Protein AF-A0A4Y2C6Y4-F1 (afdb_monomer_lite)

Sequence (197 aa):
MQFTNPGSIDRFFRQHNRLSDTYRVLREVDSRVIAESNEAGEDVPVVNMVFRRDRHSYQRRYNAPTANEIAMVFVNSDEEPPFERDIRGYPLNPENPQQPFINTNILSPNSDPMAYAILFPYGETGWQPNWRCESYQGAQGNQSGVNVTMLHYKSALTAVRDDFNTIISAGKLTQQWIVDSYLQVEANNLNFIRTHQ

pLDDT: mean 82.32, std 12.19, range [40.69, 95.94]

Structure (mmCIF, N/CA/C/O backbone):
data_AF-A0A4Y2C6Y4-F1
#
_entry.id   AF-A0A4Y2C6Y4-F1
#
loop_
_atom_site.group_PDB
_atom_site.id
_atom_site.type_symbol
_atom_site.label_atom_id
_atom_site.label_alt_id
_atom_site.label_comp_id
_atom_site.label_asym_id
_atom_site.label_entity_id
_atom_site.label_seq_id
_atom_site.pdbx_PDB_ins_code
_atom_site.Cartn_x
_atom_site.Cartn_y
_atom_site.Cartn_z
_atom_site.occupancy
_atom_site.B_iso_or_equiv
_atom_site.auth_seq_id
_atom_site.auth_comp_id
_atom_site.auth_asym_id
_atom_site.auth_atom_id
_atom_site.pdbx_PDB_model_num
ATOM 1 N N . MET A 1 1 ? 1.290 -15.245 12.375 1.00 46.50 1 MET A N 1
ATOM 2 C CA . MET A 1 1 ? 0.574 -14.455 13.405 1.00 46.50 1 MET A CA 1
ATOM 3 C C . MET A 1 1 ? -0.878 -14.913 13.440 1.00 46.50 1 MET A C 1
ATOM 5 O O . MET A 1 1 ? -1.540 -14.799 12.419 1.00 46.50 1 MET A O 1
ATOM 9 N N . GLN A 1 2 ? -1.363 -15.489 14.544 1.00 40.69 2 GLN A N 1
ATOM 10 C CA . GLN A 1 2 ? -2.791 -15.793 14.711 1.00 40.69 2 GLN A CA 1
ATOM 11 C C . GLN A 1 2 ? -3.386 -14.789 15.700 1.00 40.69 2 GLN A C 1
ATOM 13 O O . GLN A 1 2 ? -3.053 -14.812 16.881 1.00 40.69 2 GLN A O 1
ATOM 18 N N . PHE A 1 3 ? -4.240 -13.892 15.209 1.00 49.16 3 PHE A N 1
ATOM 19 C CA . PHE A 1 3 ? -4.986 -12.951 16.041 1.00 49.16 3 PHE A CA 1
ATOM 20 C C . PHE A 1 3 ? -6.402 -13.495 16.241 1.00 49.16 3 PHE A C 1
ATOM 22 O O . PHE A 1 3 ? -7.204 -13.514 15.314 1.00 49.16 3 PHE A O 1
ATOM 29 N N . THR A 1 4 ? -6.709 -13.958 17.450 1.00 51.75 4 THR A N 1
ATOM 30 C CA . THR A 1 4 ? -8.017 -14.531 17.819 1.00 51.75 4 THR A CA 1
ATOM 31 C C . THR A 1 4 ? -8.993 -13.503 18.405 1.00 51.75 4 THR A C 1
ATOM 33 O O . THR A 1 4 ? -10.147 -13.835 18.658 1.00 51.75 4 THR A O 1
ATOM 36 N N . ASN A 1 5 ? -8.573 -12.245 18.601 1.00 55.47 5 ASN A N 1
ATOM 37 C CA . ASN A 1 5 ? -9.407 -11.170 19.149 1.00 55.47 5 ASN A CA 1
ATOM 38 C C . ASN A 1 5 ? -9.096 -9.819 18.461 1.00 55.47 5 ASN A C 1
ATOM 40 O O . ASN A 1 5 ? -7.926 -9.427 18.441 1.00 55.47 5 ASN A O 1
ATOM 44 N N . PRO A 1 6 ? -10.102 -9.064 17.968 1.00 61.38 6 PRO A N 1
ATOM 45 C CA . PRO A 1 6 ? -9.917 -7.715 17.417 1.00 61.38 6 PRO A CA 1
ATOM 46 C C . PRO A 1 6 ? -9.196 -6.737 18.361 1.00 61.38 6 PRO A C 1
ATOM 48 O O . PRO A 1 6 ? -8.429 -5.896 17.913 1.00 61.38 6 PRO A O 1
ATOM 51 N N . GLY A 1 7 ? -9.359 -6.863 19.682 1.00 70.56 7 GLY A N 1
ATOM 52 C CA . GLY A 1 7 ? -8.614 -6.034 20.640 1.00 70.56 7 GLY A CA 1
ATOM 53 C C . GLY A 1 7 ? -7.114 -6.354 20.700 1.00 70.56 7 GLY A C 1
ATOM 54 O O . GLY A 1 7 ? -6.312 -5.514 21.098 1.00 70.56 7 GLY A O 1
ATOM 55 N N . SER A 1 8 ? -6.718 -7.563 20.291 1.00 78.94 8 SER A N 1
ATOM 56 C CA . SER A 1 8 ? -5.311 -7.967 20.231 1.00 78.94 8 SER A CA 1
ATOM 57 C C . SER A 1 8 ? -4.595 -7.379 19.019 1.00 78.94 8 SER A C 1
ATOM 59 O O . SER A 1 8 ? -3.395 -7.130 19.111 1.00 78.94 8 SER A O 1
ATOM 61 N N . ILE A 1 9 ? -5.299 -7.181 17.899 1.00 81.62 9 ILE A N 1
ATOM 62 C CA . ILE A 1 9 ? -4.685 -6.654 16.676 1.00 81.62 9 ILE A CA 1
ATOM 63 C C . ILE A 1 9 ? -4.466 -5.142 16.783 1.00 81.62 9 ILE A C 1
ATOM 65 O O . ILE A 1 9 ? -3.377 -4.671 16.481 1.00 81.62 9 ILE A O 1
ATOM 69 N N . ASP A 1 10 ? -5.445 -4.399 17.313 1.00 84.12 10 ASP A N 1
ATOM 70 C CA . ASP A 1 10 ? -5.314 -2.955 17.561 1.00 84.12 10 ASP A CA 1
ATOM 71 C C . ASP A 1 10 ? -4.149 -2.663 18.517 1.00 84.12 10 ASP A C 1
ATOM 73 O O . ASP A 1 10 ? -3.276 -1.856 18.208 1.00 84.12 10 ASP A O 1
ATOM 77 N N . ARG A 1 11 ? -4.059 -3.410 19.627 1.00 87.31 11 ARG A N 1
ATOM 78 C CA . ARG A 1 11 ? -2.937 -3.289 20.567 1.00 87.31 11 ARG A CA 1
ATOM 79 C C . ARG A 1 11 ? -1.594 -3.571 19.898 1.00 87.31 11 ARG A C 1
ATOM 81 O O . ARG A 1 11 ? -0.631 -2.863 20.167 1.00 87.31 11 ARG A O 1
ATOM 88 N N . PHE A 1 12 ? -1.526 -4.600 19.054 1.00 89.69 12 PHE A N 1
ATOM 89 C CA . PHE A 1 12 ? -0.301 -4.928 18.335 1.00 89.69 12 PHE A CA 1
ATOM 90 C C . PHE A 1 12 ? 0.123 -3.772 17.422 1.00 89.69 12 PHE A C 1
ATOM 92 O O . PHE A 1 12 ? 1.268 -3.333 17.513 1.00 89.69 12 PHE A O 1
ATOM 99 N N . PHE A 1 13 ? -0.798 -3.248 16.606 1.00 89.19 13 PHE A N 1
ATOM 100 C CA . PHE A 1 13 ? -0.519 -2.124 15.713 1.00 89.19 13 PHE A CA 1
ATOM 101 C C . PHE A 1 13 ? -0.060 -0.889 16.488 1.00 89.19 13 PHE A C 1
ATOM 103 O O . PHE A 1 13 ? 0.977 -0.338 16.148 1.00 89.19 13 PHE A O 1
ATOM 110 N N . ARG A 1 14 ? -0.737 -0.524 17.582 1.00 88.12 14 ARG A N 1
ATOM 111 C CA . ARG A 1 14 ? -0.338 0.61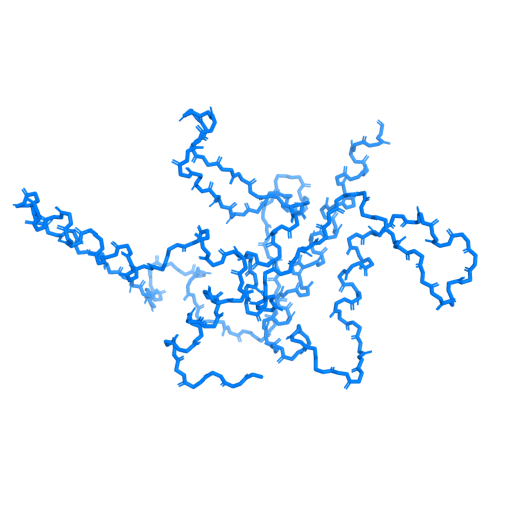1 18.439 1.00 88.12 14 ARG A CA 1
ATOM 112 C C . ARG A 1 14 ? 1.049 0.488 19.053 1.00 88.12 14 ARG A C 1
ATOM 114 O O . ARG A 1 14 ? 1.668 1.487 19.387 1.00 88.12 14 ARG A O 1
ATOM 121 N N . GLN A 1 15 ? 1.519 -0.736 19.261 1.00 90.62 15 GLN A N 1
ATOM 122 C CA . GLN A 1 15 ? 2.831 -0.981 19.853 1.00 90.62 15 GLN A CA 1
ATOM 123 C C . GLN A 1 15 ? 3.959 -1.007 18.819 1.00 90.62 15 GLN A C 1
ATOM 125 O O . GLN A 1 15 ? 5.101 -0.735 19.174 1.00 90.62 15 GLN A O 1
ATOM 130 N N . HIS A 1 16 ? 3.661 -1.378 17.573 1.00 89.94 16 HIS A N 1
ATOM 131 C CA . HIS A 1 16 ? 4.692 -1.771 16.608 1.00 89.94 16 HIS A CA 1
ATOM 132 C C . HIS A 1 16 ? 4.641 -1.008 15.286 1.00 89.94 16 HIS A C 1
ATOM 134 O O . HIS A 1 16 ? 5.639 -0.983 14.571 1.00 89.94 16 HIS A O 1
ATOM 140 N N . ASN A 1 17 ? 3.505 -0.409 14.937 1.00 90.25 17 ASN A N 1
ATOM 141 C CA . ASN A 1 17 ? 3.314 0.263 13.665 1.00 90.25 17 ASN A CA 1
ATOM 142 C C . ASN A 1 17 ? 3.391 1.770 13.857 1.00 90.25 17 ASN A C 1
ATOM 144 O O . ASN A 1 17 ? 2.476 2.372 14.398 1.00 90.25 17 ASN A O 1
ATOM 148 N N . ARG A 1 18 ? 4.434 2.412 13.332 1.00 88.00 18 ARG A N 1
ATOM 149 C CA . ARG A 1 18 ? 4.594 3.875 13.440 1.00 88.00 18 ARG A CA 1
ATOM 150 C C . ARG A 1 18 ? 3.408 4.685 12.896 1.00 88.00 18 ARG A C 1
ATOM 152 O O . ARG A 1 18 ? 3.245 5.846 13.250 1.00 88.00 18 ARG A O 1
ATOM 159 N N . LEU A 1 19 ? 2.621 4.110 11.984 1.00 85.50 19 LEU A N 1
ATOM 160 C CA . LEU A 1 19 ? 1.471 4.778 11.386 1.00 85.50 19 LEU A CA 1
ATOM 161 C C . LEU A 1 19 ? 0.223 4.659 12.262 1.00 85.50 19 LEU A C 1
ATOM 163 O O . LEU A 1 19 ? -0.710 5.426 12.049 1.00 85.50 19 LEU A O 1
ATOM 167 N N . SER A 1 20 ? 0.173 3.758 13.249 1.00 84.50 20 SER A N 1
ATOM 168 C CA . SER A 1 20 ? -1.009 3.603 14.109 1.00 84.50 20 SER A CA 1
ATOM 169 C C . SER A 1 20 ? -1.376 4.893 14.827 1.00 84.50 20 SER A C 1
ATOM 171 O O . SER A 1 20 ? -2.554 5.198 14.949 1.00 84.50 20 SER A O 1
ATOM 173 N N . ASP A 1 21 ? -0.376 5.673 15.234 1.00 78.19 21 ASP A N 1
ATOM 174 C CA . ASP A 1 21 ? -0.571 6.924 15.971 1.00 78.19 21 ASP A CA 1
ATOM 175 C C . ASP A 1 21 ? -1.121 8.043 15.078 1.00 78.19 21 ASP A C 1
ATOM 177 O O . ASP A 1 21 ? -1.650 9.041 15.568 1.00 78.19 21 ASP A O 1
ATOM 181 N N . THR A 1 22 ? -1.024 7.872 13.754 1.00 75.44 22 THR A N 1
ATOM 182 C CA . THR A 1 22 ? -1.565 8.822 12.773 1.00 75.44 22 THR A CA 1
ATOM 183 C C . THR A 1 22 ? -3.058 8.627 12.520 1.00 75.44 22 THR A C 1
ATOM 185 O O . THR A 1 22 ? -3.710 9.532 12.000 1.00 75.44 22 THR A O 1
ATOM 188 N N . TYR A 1 23 ? -3.624 7.485 12.924 1.00 73.62 23 TYR A N 1
ATOM 189 C CA . TYR A 1 23 ? -5.041 7.179 12.761 1.00 73.62 23 TYR A CA 1
ATOM 190 C C . TYR A 1 23 ? -5.738 7.075 14.111 1.00 73.62 23 TYR A C 1
ATOM 192 O O . TYR A 1 23 ? -5.193 6.566 15.084 1.00 73.62 23 TYR A O 1
ATOM 200 N N . ARG A 1 24 ? -6.999 7.503 14.157 1.00 74.31 24 ARG A N 1
ATOM 201 C CA . ARG A 1 24 ? -7.894 7.184 15.271 1.00 74.31 24 ARG A CA 1
ATOM 202 C C . ARG A 1 24 ? -8.897 6.150 14.821 1.00 74.31 24 ARG A C 1
ATOM 204 O O . ARG A 1 24 ? -9.506 6.288 13.760 1.00 74.31 24 ARG A O 1
ATOM 211 N N . VAL A 1 25 ? -9.091 5.128 15.644 1.00 78.31 25 VAL A N 1
ATOM 212 C CA . VAL A 1 25 ? -10.171 4.172 15.399 1.00 78.31 25 VAL A CA 1
ATOM 213 C C . VAL A 1 25 ? -11.499 4.825 15.764 1.00 78.31 25 VAL A C 1
ATOM 215 O O . VAL A 1 25 ? -11.564 5.624 16.698 1.00 78.31 25 VAL A O 1
ATOM 218 N N . LEU A 1 26 ? -12.574 4.454 15.063 1.00 76.94 26 LEU A N 1
ATOM 219 C CA . LEU A 1 26 ? -13.904 5.035 15.283 1.00 76.94 26 LEU A CA 1
ATOM 220 C C . LEU A 1 26 ? -14.312 5.012 16.763 1.00 76.94 26 LEU A C 1
ATOM 222 O O . LEU A 1 26 ? -14.803 6.003 17.277 1.00 76.94 26 LEU A O 1
ATOM 226 N N . ARG A 1 27 ? -13.988 3.933 17.483 1.00 77.50 27 ARG A N 1
ATOM 227 C CA . ARG A 1 27 ? -14.261 3.809 18.921 1.00 77.50 27 ARG A CA 1
ATOM 228 C C . ARG A 1 27 ? -13.658 4.941 19.765 1.00 77.50 27 ARG A C 1
ATOM 230 O O . ARG A 1 27 ? -14.276 5.372 20.736 1.00 77.50 27 ARG A O 1
ATOM 237 N N . GLU A 1 28 ? -12.441 5.379 19.450 1.00 81.00 28 GLU A N 1
ATOM 238 C CA . GLU A 1 28 ? -11.781 6.482 20.163 1.00 81.00 28 GLU A CA 1
ATOM 239 C C . GLU A 1 28 ? -12.442 7.817 19.835 1.00 81.00 28 GLU A C 1
ATOM 241 O O . GLU A 1 28 ? -12.607 8.652 20.722 1.00 81.00 28 GLU A O 1
ATOM 246 N N . VAL A 1 29 ? -12.840 7.998 18.572 1.00 82.19 29 VAL A N 1
ATOM 247 C CA . VAL A 1 29 ? -13.585 9.178 18.124 1.00 82.19 29 VAL A CA 1
ATOM 248 C C . VAL A 1 29 ? -14.934 9.244 18.836 1.00 82.19 29 VAL A C 1
ATOM 250 O O . VAL A 1 29 ? -15.225 10.260 19.456 1.00 82.19 29 VAL A O 1
ATOM 253 N N . ASP A 1 30 ? -15.692 8.147 18.848 1.00 81.69 30 ASP A N 1
ATOM 254 C CA . ASP A 1 30 ? -16.987 8.052 19.527 1.00 81.69 30 ASP A CA 1
ATOM 255 C C . ASP A 1 30 ? -16.854 8.364 21.022 1.00 81.69 30 ASP A C 1
ATOM 257 O O . ASP A 1 30 ? -17.598 9.177 21.561 1.00 81.69 30 ASP A O 1
ATOM 261 N N . SER A 1 31 ? -15.864 7.766 21.699 1.00 82.81 31 SER A N 1
ATOM 262 C CA . SER A 1 31 ? -15.655 7.972 23.141 1.00 82.81 31 SER A CA 1
ATOM 263 C C . SER A 1 31 ? -15.323 9.428 23.472 1.00 82.81 31 SER A C 1
ATOM 265 O O . SER A 1 31 ? -15.779 9.951 24.487 1.00 82.81 31 SER A O 1
ATOM 267 N N . ARG A 1 32 ? -14.543 10.087 22.608 1.00 84.06 32 ARG A N 1
ATOM 268 C CA . ARG A 1 32 ? -14.206 11.503 22.748 1.00 84.06 32 ARG A CA 1
ATOM 269 C C . ARG A 1 32 ? -15.427 12.395 22.533 1.00 84.06 32 ARG A C 1
ATOM 271 O O . ARG A 1 32 ? -15.665 13.266 23.358 1.00 84.06 32 ARG A O 1
ATOM 278 N N . VAL A 1 33 ? -16.194 12.162 21.467 1.00 84.00 33 VAL A N 1
ATOM 279 C CA . VAL A 1 33 ? -17.402 12.945 21.161 1.00 84.00 33 VAL A CA 1
ATOM 280 C C . VAL A 1 33 ? -18.430 12.804 22.283 1.00 84.00 33 VAL A C 1
ATOM 282 O O . VAL A 1 33 ? -18.980 13.803 22.723 1.00 84.00 33 VAL A O 1
ATOM 285 N N . ILE A 1 34 ? -18.625 11.594 22.821 1.00 84.06 34 ILE A N 1
ATOM 286 C CA . ILE A 1 34 ? -19.495 11.368 23.985 1.00 84.06 34 ILE A CA 1
ATOM 287 C C . ILE A 1 34 ? -19.037 12.203 25.188 1.00 84.06 34 ILE A C 1
ATOM 289 O O . ILE A 1 34 ? -19.867 12.818 25.852 1.00 84.06 34 ILE A O 1
ATOM 293 N N . ALA A 1 35 ? -17.735 12.230 25.487 1.00 86.19 35 ALA A N 1
ATOM 294 C CA . ALA A 1 35 ? -17.205 13.016 26.600 1.00 86.19 35 ALA A CA 1
ATOM 295 C C . ALA A 1 35 ? -17.403 14.527 26.385 1.00 86.19 35 ALA A C 1
ATOM 297 O O . ALA A 1 35 ? -17.922 15.196 27.275 1.00 86.19 35 ALA A O 1
ATOM 298 N N . GLU A 1 36 ? -17.068 15.041 25.198 1.00 88.06 36 GLU A N 1
ATOM 299 C CA . GLU A 1 36 ? -17.219 16.460 24.843 1.00 88.06 36 GLU A CA 1
ATOM 300 C C . GLU A 1 36 ? -18.697 16.903 24.868 1.00 88.06 36 GLU A C 1
ATOM 302 O O . GLU A 1 36 ? -19.014 17.943 25.444 1.00 88.06 36 GLU A O 1
ATOM 307 N N . SER A 1 37 ? -19.623 16.096 24.335 1.00 85.19 37 SER A N 1
ATOM 308 C CA . SER A 1 37 ? -21.068 1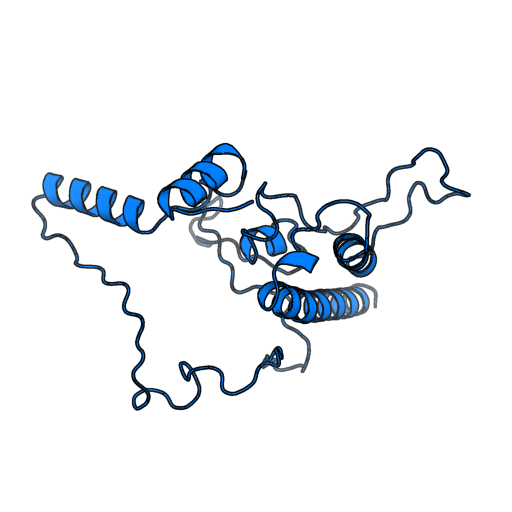6.373 24.388 1.00 85.19 37 SER A CA 1
ATOM 309 C C . SER A 1 37 ? -21.619 16.342 25.818 1.00 85.19 37 SER A C 1
ATOM 311 O O . SER A 1 37 ? -22.410 17.210 26.186 1.00 85.19 37 SER A O 1
ATOM 313 N N . ASN A 1 38 ? -21.167 15.397 26.656 1.00 85.12 38 ASN A N 1
ATOM 314 C CA . ASN A 1 38 ? -21.555 15.340 28.070 1.00 85.12 38 ASN A CA 1
ATOM 315 C C . ASN A 1 38 ? -21.086 16.579 28.848 1.00 85.12 38 ASN A C 1
ATOM 317 O O . ASN A 1 38 ? -21.809 17.062 29.717 1.00 85.12 38 ASN A O 1
ATOM 321 N N . GLU A 1 39 ? -19.890 17.092 28.546 1.00 88.19 39 GLU A N 1
ATOM 322 C CA . GLU A 1 39 ? -19.356 18.317 29.154 1.00 88.19 39 GLU A CA 1
ATOM 323 C C . GLU A 1 39 ? -20.092 19.576 28.670 1.00 88.19 39 GLU A C 1
ATOM 325 O O . GLU A 1 39 ? -20.353 20.478 29.466 1.00 88.19 39 GLU A O 1
ATOM 330 N N . ALA A 1 40 ? -20.469 19.629 27.390 1.00 87.06 40 ALA A N 1
ATOM 331 C CA . ALA A 1 40 ? -21.207 20.746 26.799 1.00 87.06 40 ALA A CA 1
ATOM 332 C C . ALA A 1 40 ? -22.718 20.732 27.113 1.00 87.06 40 ALA A C 1
ATOM 334 O O . ALA A 1 40 ? -23.403 21.729 26.886 1.00 87.06 40 ALA A O 1
ATOM 335 N N . GLY A 1 41 ? -23.250 19.621 27.640 1.00 84.81 41 GLY A N 1
ATOM 336 C CA . GLY A 1 41 ? -24.691 19.423 27.834 1.00 84.81 41 GLY A CA 1
ATOM 337 C C . GLY A 1 41 ? -25.466 19.288 26.518 1.00 84.81 41 GLY A C 1
ATOM 338 O O . GLY A 1 41 ? -26.669 19.547 26.483 1.00 84.81 41 GLY A O 1
ATOM 339 N N . GLU A 1 42 ? -24.775 18.921 25.440 1.00 88.56 42 GLU A N 1
ATOM 340 C CA . GLU A 1 42 ? -25.346 18.728 24.109 1.00 88.56 42 GLU A CA 1
ATOM 341 C C . GLU A 1 42 ? -25.742 17.266 23.887 1.00 88.56 42 GLU A C 1
ATOM 343 O O . GLU A 1 42 ? -25.226 16.349 24.529 1.00 88.56 42 GLU A O 1
ATOM 348 N N . ASP A 1 43 ? -26.665 17.041 22.952 1.00 82.62 43 ASP A N 1
ATOM 349 C CA . ASP A 1 43 ? -27.059 15.686 22.576 1.00 82.62 43 ASP A CA 1
ATOM 350 C C . ASP A 1 43 ? -25.937 15.004 21.779 1.00 82.62 43 ASP A C 1
ATOM 352 O O . ASP A 1 43 ? -25.305 15.617 20.913 1.00 82.62 43 ASP A O 1
ATOM 356 N N . VAL A 1 44 ? -25.679 13.728 22.066 1.00 78.94 44 VAL A N 1
ATOM 357 C CA . VAL A 1 44 ? -24.591 12.987 21.417 1.00 78.94 44 VAL A CA 1
ATOM 358 C C . VAL A 1 44 ? -25.031 12.605 19.999 1.00 78.94 44 VAL A C 1
ATOM 360 O O . VAL A 1 44 ? -25.999 11.854 19.844 1.00 78.94 44 VAL A O 1
ATOM 363 N N . PRO A 1 45 ? -24.318 13.029 18.939 1.00 75.69 45 PRO A N 1
ATOM 364 C CA . PRO A 1 45 ? -24.648 12.603 17.586 1.00 75.69 45 PRO A CA 1
ATOM 365 C C . PRO A 1 45 ? -24.436 11.089 17.437 1.00 75.69 45 PRO A C 1
ATOM 367 O O . PRO A 1 45 ? -23.327 10.574 17.574 1.00 75.69 45 PRO A O 1
ATOM 370 N N . VAL A 1 46 ? -25.511 10.358 17.129 1.00 75.12 46 VAL A N 1
ATOM 371 C CA . VAL A 1 46 ? -25.459 8.904 16.923 1.00 75.12 46 VAL A CA 1
ATOM 372 C C . VAL A 1 46 ? -24.849 8.597 15.554 1.00 75.12 46 VAL A C 1
ATOM 374 O O . VAL A 1 46 ? -25.511 8.707 14.519 1.00 75.12 46 VAL A O 1
ATOM 377 N N . VAL A 1 47 ? -23.587 8.170 15.546 1.00 69.94 47 VAL A N 1
ATOM 378 C CA . VAL A 1 47 ? -22.897 7.693 14.342 1.00 69.94 47 VAL A CA 1
ATOM 379 C C . VAL A 1 47 ? -23.020 6.174 14.256 1.00 69.94 47 VAL A C 1
ATOM 381 O O . VAL A 1 47 ? -22.536 5.442 15.111 1.00 69.94 47 VAL A O 1
ATOM 384 N N . ASN A 1 48 ? -23.656 5.680 13.193 1.00 63.34 48 ASN A N 1
ATOM 385 C CA . ASN A 1 48 ? -23.763 4.248 12.926 1.00 63.34 48 ASN A CA 1
ATOM 386 C C . ASN A 1 48 ? -22.894 3.865 11.725 1.00 63.34 48 ASN A C 1
ATOM 388 O O . ASN A 1 48 ? -23.121 4.348 10.613 1.00 63.34 48 ASN A O 1
ATOM 392 N N . MET A 1 49 ? -21.963 2.923 11.908 1.00 63.16 49 MET A N 1
ATOM 393 C CA . MET A 1 49 ? -21.382 2.208 10.769 1.00 63.16 49 MET A CA 1
ATOM 394 C C . MET A 1 49 ? -22.389 1.193 10.241 1.00 63.16 49 MET A C 1
ATOM 396 O O . MET A 1 49 ? -22.579 0.115 10.801 1.00 63.16 49 MET A O 1
ATOM 400 N N . VAL A 1 50 ? -23.034 1.541 9.132 1.00 62.25 50 VAL A N 1
ATOM 401 C CA . VAL A 1 50 ? -23.989 0.660 8.465 1.00 62.25 50 VAL A CA 1
ATOM 402 C C . VAL A 1 50 ? -23.324 0.027 7.251 1.00 62.25 50 VAL A C 1
ATOM 404 O O . VAL A 1 50 ? -23.120 0.676 6.226 1.00 62.25 50 VAL A O 1
ATOM 407 N N . PHE A 1 51 ? -23.059 -1.278 7.321 1.00 62.19 51 PHE A N 1
ATOM 408 C CA . PHE A 1 51 ? -22.785 -2.069 6.123 1.00 62.19 51 PHE A CA 1
ATOM 409 C C . PHE A 1 51 ? -24.095 -2.254 5.351 1.00 62.19 51 PHE A C 1
ATOM 411 O O . PHE A 1 51 ? -24.839 -3.212 5.571 1.00 62.19 51 PHE A O 1
ATOM 418 N N . ARG A 1 52 ? -24.411 -1.313 4.454 1.00 58.41 52 ARG A N 1
ATOM 419 C CA . ARG A 1 52 ? -25.589 -1.412 3.586 1.00 58.41 52 ARG A CA 1
ATOM 420 C C . ARG A 1 52 ? -25.419 -2.584 2.617 1.00 58.41 52 ARG A C 1
ATOM 422 O O . ARG A 1 52 ? -24.721 -2.481 1.617 1.00 58.41 52 ARG A O 1
ATOM 429 N N . ARG A 1 53 ? -26.093 -3.697 2.915 1.00 57.72 53 ARG A N 1
ATOM 430 C CA . ARG A 1 53 ? -26.242 -4.866 2.026 1.00 57.72 53 ARG A CA 1
ATOM 431 C C . ARG A 1 53 ? -27.534 -4.816 1.202 1.00 57.72 53 ARG A C 1
ATOM 433 O O . ARG A 1 53 ? -28.061 -5.857 0.816 1.00 57.72 53 ARG A O 1
ATOM 440 N N . ASP A 1 54 ? -28.082 -3.626 0.984 1.00 60.31 54 ASP A N 1
ATOM 441 C CA . ASP A 1 54 ? -29.284 -3.478 0.175 1.00 60.31 54 ASP A CA 1
ATOM 442 C C . ASP A 1 54 ? -28.929 -3.603 -1.315 1.00 60.31 54 ASP A C 1
ATOM 444 O O . ASP A 1 54 ? -28.183 -2.799 -1.873 1.00 60.31 54 ASP A O 1
ATOM 448 N N . ARG A 1 55 ? -29.463 -4.652 -1.948 1.00 55.00 55 ARG A N 1
ATOM 449 C CA . ARG A 1 55 ? -29.243 -4.987 -3.363 1.00 55.00 55 ARG A CA 1
ATOM 450 C C . ARG A 1 55 ? -30.040 -4.090 -4.314 1.00 55.00 55 ARG A C 1
ATOM 452 O O . ARG A 1 55 ? -29.789 -4.126 -5.518 1.00 55.00 55 ARG A O 1
ATOM 459 N N . HIS A 1 56 ? -31.000 -3.322 -3.799 1.00 60.97 56 HIS A N 1
ATOM 460 C CA . HIS A 1 56 ? -31.942 -2.553 -4.609 1.00 60.97 56 HIS A CA 1
ATOM 461 C C . HIS A 1 56 ? -31.556 -1.079 -4.765 1.00 60.97 56 HIS A C 1
ATOM 463 O O . HIS A 1 56 ? -31.931 -0.473 -5.764 1.00 60.97 56 HIS A O 1
ATOM 469 N N . SER A 1 57 ? -30.777 -0.507 -3.840 1.00 58.97 57 SER A N 1
ATOM 470 C CA . SER A 1 57 ? -30.441 0.924 -3.873 1.00 58.97 57 SER A CA 1
ATOM 471 C C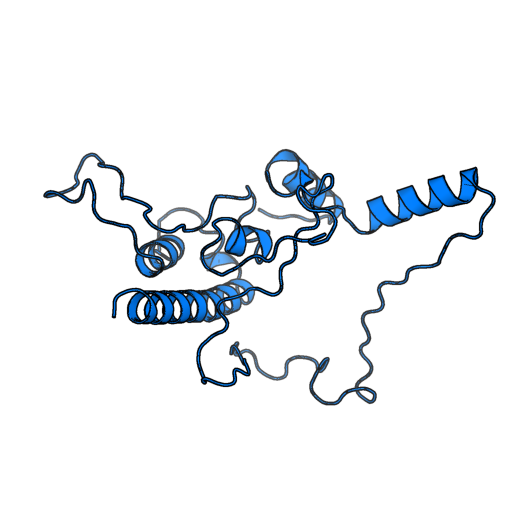 . SER A 1 57 ? -29.320 1.291 -4.850 1.00 58.97 57 SER A C 1
ATOM 473 O O . SER A 1 57 ? -29.350 2.396 -5.379 1.00 58.97 57 SER A O 1
ATOM 475 N N . TYR A 1 58 ? -28.375 0.388 -5.150 1.00 56.12 58 TYR A N 1
ATOM 476 C CA . TYR A 1 58 ? -27.322 0.614 -6.154 1.00 56.12 58 TYR A CA 1
ATOM 477 C C . TYR A 1 58 ? -26.844 -0.705 -6.775 1.00 56.12 58 TYR A C 1
ATOM 479 O O . TYR A 1 58 ? -25.873 -1.314 -6.310 1.00 56.12 58 TYR A O 1
ATOM 487 N N . GLN A 1 59 ? -27.497 -1.141 -7.858 1.00 53.94 59 GLN A N 1
ATOM 488 C CA . GLN A 1 59 ? -26.991 -2.248 -8.673 1.00 53.94 59 GLN A CA 1
ATOM 489 C C . GLN A 1 59 ? -25.537 -1.939 -9.080 1.00 53.94 59 GLN A C 1
ATOM 491 O O . GLN A 1 59 ? -25.287 -0.929 -9.731 1.00 53.94 59 GLN A O 1
ATOM 496 N N . ARG A 1 60 ? -24.597 -2.831 -8.719 1.00 58.78 60 ARG A N 1
ATOM 497 C CA . ARG A 1 60 ? -23.154 -2.857 -9.079 1.00 58.78 60 ARG A CA 1
ATOM 498 C C . ARG A 1 60 ? -22.145 -2.216 -8.115 1.00 58.78 60 ARG A C 1
ATOM 500 O O . ARG A 1 60 ? -20.961 -2.445 -8.321 1.00 58.78 60 ARG A O 1
ATOM 507 N N . ARG A 1 61 ? -22.546 -1.497 -7.056 1.00 60.03 61 ARG A N 1
ATOM 508 C CA . ARG A 1 61 ? -21.567 -0.868 -6.128 1.00 60.03 61 ARG A CA 1
ATOM 509 C C . ARG A 1 61 ? -21.284 -1.671 -4.855 1.00 60.03 61 ARG A C 1
ATOM 511 O O . ARG A 1 61 ? -20.155 -1.677 -4.383 1.00 60.03 61 ARG A O 1
ATOM 518 N N . TYR A 1 62 ? -22.291 -2.369 -4.327 1.00 62.53 62 TYR A N 1
ATOM 519 C CA . TYR A 1 62 ? -22.205 -3.119 -3.059 1.00 62.53 62 TYR A CA 1
ATOM 520 C C . TYR A 1 62 ? -22.652 -4.582 -3.195 1.00 62.53 62 TYR A C 1
ATOM 522 O O . TYR A 1 62 ? -23.030 -5.232 -2.219 1.00 62.53 62 TYR A O 1
ATOM 530 N N . ASN A 1 63 ? -22.642 -5.106 -4.421 1.00 65.62 63 ASN A N 1
ATOM 531 C CA . ASN A 1 63 ? -22.973 -6.502 -4.666 1.00 65.62 63 ASN A CA 1
ATOM 532 C C . ASN A 1 63 ? -21.901 -7.406 -4.049 1.00 65.62 63 ASN A C 1
ATOM 534 O O . ASN A 1 63 ? -20.712 -7.092 -4.094 1.00 65.62 63 ASN A O 1
ATOM 538 N N . ALA A 1 64 ? -22.320 -8.549 -3.502 1.00 67.50 64 ALA A N 1
ATOM 539 C CA . ALA A 1 64 ? -21.368 -9.579 -3.113 1.00 67.50 64 ALA A CA 1
ATOM 540 C C . ALA A 1 64 ? -20.556 -10.002 -4.352 1.00 67.50 64 ALA A C 1
ATOM 542 O O . ALA A 1 64 ? -21.151 -10.160 -5.424 1.00 67.50 64 ALA A O 1
ATOM 543 N N . PRO A 1 65 ? -19.230 -10.177 -4.229 1.00 66.25 65 PRO A N 1
ATOM 544 C CA . PRO A 1 65 ? -18.410 -10.618 -5.347 1.00 66.25 65 PRO A CA 1
ATOM 545 C C . PRO A 1 65 ? -18.910 -11.979 -5.843 1.00 66.25 65 PRO A C 1
ATOM 547 O O . PRO A 1 65 ? -19.069 -12.914 -5.059 1.00 66.25 65 PRO A O 1
ATOM 550 N N . THR A 1 66 ? -19.190 -12.072 -7.142 1.00 76.81 66 THR A N 1
ATOM 551 C CA . THR A 1 66 ? -19.633 -13.307 -7.811 1.00 76.81 66 THR A CA 1
ATOM 552 C C . THR A 1 66 ? -18.470 -14.090 -8.417 1.00 76.81 66 THR A C 1
ATOM 554 O O . THR A 1 66 ? -18.609 -15.284 -8.666 1.00 76.81 66 THR A O 1
ATOM 557 N N . ALA A 1 67 ? -17.329 -13.432 -8.629 1.00 81.31 67 ALA A N 1
ATOM 558 C CA . ALA A 1 67 ? -16.095 -14.020 -9.130 1.00 81.31 67 ALA A CA 1
ATOM 559 C C . ALA A 1 67 ? -15.022 -14.069 -8.031 1.00 81.31 67 ALA A C 1
ATOM 561 O O . ALA A 1 67 ? -15.041 -13.292 -7.074 1.00 81.31 67 ALA A O 1
ATOM 562 N N . ASN A 1 68 ? -14.075 -14.997 -8.181 1.00 83.25 68 ASN A N 1
ATOM 563 C CA . ASN A 1 68 ? -12.890 -15.088 -7.323 1.00 83.25 68 ASN A CA 1
ATOM 564 C C . ASN A 1 68 ? -11.687 -14.313 -7.871 1.00 83.25 68 ASN A C 1
ATOM 566 O O . ASN A 1 68 ? -10.677 -14.221 -7.181 1.00 83.25 68 ASN A O 1
ATOM 570 N N . GLU A 1 69 ? -11.805 -13.780 -9.083 1.00 87.12 69 GLU A N 1
ATOM 571 C CA . GLU A 1 69 ? -10.787 -12.968 -9.737 1.00 87.12 69 GLU A CA 1
ATOM 572 C C . GLU A 1 69 ? -10.786 -11.548 -9.172 1.00 87.12 69 GLU A C 1
ATOM 574 O O . GLU A 1 69 ? -11.824 -11.017 -8.765 1.00 87.12 69 GLU A O 1
ATOM 579 N N . ILE A 1 70 ? -9.608 -10.930 -9.166 1.00 87.94 70 ILE A N 1
ATOM 580 C CA . ILE A 1 70 ? -9.429 -9.536 -8.781 1.00 87.94 70 ILE A CA 1
ATOM 581 C C . ILE A 1 70 ? -8.943 -8.777 -10.006 1.00 87.94 70 ILE A C 1
ATOM 583 O O . ILE A 1 70 ? -7.944 -9.144 -10.617 1.00 87.94 70 ILE A O 1
ATOM 587 N N . ALA A 1 71 ? -9.656 -7.711 -10.344 1.00 88.69 71 ALA A N 1
ATOM 588 C CA . ALA A 1 71 ? -9.288 -6.779 -11.393 1.00 88.69 71 ALA A CA 1
ATOM 589 C C . ALA A 1 71 ? -9.386 -5.362 -10.835 1.00 88.69 71 ALA A C 1
ATOM 591 O O . ALA A 1 71 ? -10.259 -5.072 -10.011 1.00 88.69 71 ALA A O 1
ATOM 592 N N . MET A 1 72 ? -8.500 -4.480 -11.289 1.00 86.56 72 MET A N 1
ATOM 593 C CA . MET A 1 72 ? -8.604 -3.063 -10.983 1.00 86.56 72 MET A CA 1
ATOM 594 C C . MET A 1 72 ? -9.305 -2.359 -12.135 1.00 86.56 72 MET A C 1
ATOM 596 O O . MET A 1 72 ? -8.933 -2.513 -13.294 1.00 86.56 72 MET A O 1
ATOM 600 N N . VAL A 1 73 ? -10.350 -1.612 -11.794 1.00 86.69 73 VAL A N 1
ATOM 601 C CA . VAL A 1 73 ? -11.125 -0.810 -12.736 1.00 86.69 73 VAL A CA 1
ATOM 602 C C . VAL A 1 73 ? -10.959 0.637 -12.316 1.00 86.69 73 VAL A C 1
ATOM 604 O O . VAL A 1 73 ? -11.299 1.001 -11.190 1.00 86.69 73 VAL A O 1
ATOM 607 N N . PHE A 1 74 ? -10.437 1.451 -13.217 1.00 84.94 74 PHE A N 1
ATOM 608 C CA . PHE A 1 74 ? -10.305 2.887 -13.040 1.00 84.94 74 PHE A CA 1
ATOM 609 C C . PHE A 1 74 ? -10.882 3.590 -14.263 1.00 84.94 74 PHE A C 1
ATOM 611 O O . PHE A 1 74 ? -11.019 3.004 -15.336 1.00 84.94 74 PHE A O 1
ATOM 618 N N . VAL A 1 75 ? -11.267 4.844 -14.070 1.00 82.44 75 VAL A N 1
ATOM 619 C CA . VAL A 1 75 ? -11.723 5.720 -15.143 1.00 82.44 75 VAL A CA 1
ATOM 620 C C . VAL A 1 75 ? -10.851 6.954 -15.064 1.00 82.44 75 VAL A C 1
ATOM 622 O O . VAL A 1 75 ? -10.826 7.619 -14.029 1.00 82.44 75 VAL A O 1
ATOM 625 N N . ASN A 1 76 ? -10.128 7.229 -16.139 1.00 81.00 76 ASN A N 1
ATOM 626 C CA . ASN A 1 76 ? -9.324 8.428 -16.280 1.00 81.00 76 ASN A CA 1
ATOM 627 C C . ASN A 1 76 ? -9.560 9.011 -17.676 1.00 81.00 76 ASN A C 1
ATOM 629 O O . ASN A 1 76 ? -9.830 8.253 -18.608 1.00 81.00 76 ASN A O 1
ATOM 633 N N . SER A 1 77 ? -9.498 10.337 -17.812 1.00 81.69 77 SER A N 1
ATOM 634 C CA . SER A 1 77 ? -9.680 11.025 -19.100 1.00 81.69 77 SER A CA 1
ATOM 635 C C . SER A 1 77 ? -8.671 10.563 -20.143 1.00 81.69 77 SER A C 1
ATOM 637 O O . SER A 1 77 ? -9.011 10.453 -21.316 1.00 81.69 77 SER A O 1
ATOM 639 N N . ASP A 1 78 ? -7.462 10.259 -19.685 1.00 82.50 78 ASP A N 1
ATOM 640 C CA . ASP A 1 78 ? -6.304 9.996 -20.534 1.00 82.50 78 ASP A CA 1
ATOM 641 C C . ASP A 1 78 ? -5.970 8.497 -20.620 1.00 82.50 78 ASP A C 1
ATOM 643 O O . ASP A 1 78 ? -4.888 8.128 -21.054 1.00 82.50 78 ASP A O 1
ATOM 647 N N . GLU A 1 79 ? -6.877 7.619 -20.162 1.00 82.81 79 GLU A N 1
ATOM 648 C CA . GLU A 1 79 ? -6.687 6.155 -20.073 1.00 82.81 79 GLU A CA 1
ATOM 649 C C . GLU A 1 79 ? -5.498 5.702 -19.192 1.00 82.81 79 GLU A C 1
ATOM 651 O O . GLU A 1 79 ? -5.244 4.508 -19.039 1.00 82.81 79 GLU A O 1
ATOM 656 N N . GLU A 1 80 ? -4.804 6.636 -18.536 1.00 87.00 80 GLU A N 1
ATOM 657 C CA . GLU A 1 80 ? -3.675 6.352 -17.651 1.00 87.00 80 GLU A CA 1
ATOM 658 C C . GLU A 1 80 ? -4.132 5.852 -16.269 1.00 87.00 80 GLU A C 1
ATOM 660 O O . GLU A 1 80 ? -5.157 6.319 -15.747 1.00 87.00 80 GLU A O 1
ATOM 665 N N . PRO A 1 81 ? -3.365 4.960 -15.612 1.00 89.12 81 PRO A N 1
ATOM 666 C CA . PRO A 1 81 ? -3.649 4.573 -14.240 1.00 89.12 81 PRO A CA 1
ATOM 667 C C . PRO A 1 81 ? -3.568 5.784 -13.292 1.00 89.12 81 PRO A C 1
ATOM 669 O O . PRO A 1 81 ? -2.742 6.680 -13.488 1.00 89.12 81 PRO A O 1
ATOM 672 N N . PRO A 1 82 ? -4.404 5.828 -12.241 1.00 89.69 82 PRO A N 1
ATOM 673 C CA . PRO A 1 82 ? -4.445 6.961 -11.327 1.00 89.69 82 PRO A CA 1
ATOM 674 C C . PRO A 1 82 ? -3.120 7.113 -10.572 1.00 89.69 82 PRO A C 1
ATOM 676 O O . PRO A 1 82 ? -2.658 6.193 -9.897 1.00 89.69 82 PRO A O 1
ATOM 679 N N . PHE A 1 83 ? -2.523 8.301 -10.664 1.00 91.12 83 PHE A N 1
ATOM 680 C CA . PHE A 1 83 ? -1.280 8.626 -9.962 1.00 91.12 83 PHE A CA 1
ATOM 681 C C . PHE A 1 83 ? -1.517 9.015 -8.494 1.00 91.12 83 PHE A C 1
ATOM 683 O O . PHE A 1 83 ? -0.738 8.684 -7.596 1.00 91.12 83 PHE A O 1
ATOM 690 N N . GLU A 1 84 ? -2.621 9.714 -8.246 1.00 90.31 84 GLU A N 1
ATOM 691 C CA . GLU A 1 84 ? -3.073 10.079 -6.910 1.00 90.31 84 GLU A CA 1
ATOM 692 C C . GLU A 1 84 ? -3.818 8.907 -6.265 1.00 90.31 84 GLU A C 1
ATOM 694 O O . GLU A 1 84 ? -4.595 8.204 -6.915 1.00 90.31 84 GLU A O 1
ATOM 699 N N . ARG A 1 85 ? -3.610 8.703 -4.964 1.00 86.75 85 ARG A N 1
ATOM 700 C CA . ARG A 1 85 ? -4.368 7.727 -4.180 1.00 86.75 85 ARG A CA 1
ATOM 701 C C . ARG A 1 85 ? -5.509 8.445 -3.486 1.00 86.75 85 ARG A C 1
ATOM 703 O O . ARG A 1 85 ? -5.357 9.573 -3.029 1.00 86.75 85 ARG A O 1
ATOM 710 N N . ASP A 1 86 ? -6.635 7.758 -3.327 1.00 82.81 86 ASP A N 1
ATOM 711 C CA . ASP A 1 86 ? -7.735 8.243 -2.489 1.00 82.81 86 ASP A CA 1
ATOM 712 C C . ASP A 1 86 ? -7.428 8.002 -1.000 1.00 82.81 86 ASP A C 1
ATOM 714 O O . ASP A 1 86 ? -8.118 7.275 -0.290 1.00 82.81 86 ASP A O 1
ATOM 718 N N . ILE A 1 87 ? -6.297 8.548 -0.547 1.00 83.31 87 ILE A N 1
ATOM 719 C CA . ILE A 1 87 ? -5.812 8.477 0.828 1.00 83.31 87 ILE A CA 1
ATOM 720 C C . ILE A 1 87 ? -5.433 9.897 1.235 1.00 83.31 87 ILE A C 1
ATOM 722 O O . ILE A 1 87 ? -4.423 10.448 0.784 1.00 83.31 87 ILE A O 1
ATOM 726 N N . ARG A 1 88 ? -6.253 10.480 2.111 1.00 84.25 88 ARG A N 1
ATOM 727 C CA . ARG A 1 88 ? -6.091 11.851 2.603 1.00 84.25 88 ARG A CA 1
ATOM 728 C C . ARG A 1 88 ? -5.661 11.837 4.060 1.00 84.25 88 ARG A C 1
ATOM 730 O O . ARG A 1 88 ? -6.357 11.286 4.909 1.00 84.25 88 ARG A O 1
ATOM 737 N N . GLY A 1 89 ? -4.523 12.461 4.341 1.00 80.81 89 GLY A N 1
ATOM 738 C CA . GLY A 1 89 ? -4.067 12.721 5.702 1.00 80.81 89 GLY A CA 1
ATOM 739 C C . GLY A 1 89 ? -4.536 14.096 6.159 1.00 80.81 89 GLY A C 1
ATOM 740 O O . GLY A 1 89 ? -4.334 15.072 5.443 1.00 80.81 89 GLY A O 1
ATOM 741 N N . TYR A 1 90 ? -5.132 14.186 7.345 1.00 81.69 90 TYR A N 1
ATOM 742 C CA . TYR A 1 90 ? -5.514 15.457 7.961 1.00 81.69 90 TYR A CA 1
ATOM 743 C C . TYR A 1 90 ? -4.499 15.791 9.059 1.00 81.69 90 TYR A C 1
ATOM 745 O O . TYR A 1 90 ? -4.576 15.210 10.145 1.00 81.69 90 TYR A O 1
ATOM 753 N N . PRO A 1 91 ? -3.502 16.654 8.790 1.00 78.56 91 PRO A N 1
ATOM 754 C CA . PRO A 1 91 ? -2.535 17.038 9.807 1.00 78.56 91 PRO A CA 1
ATOM 755 C C . PRO A 1 91 ? -3.240 17.777 10.948 1.00 78.56 91 PRO A C 1
ATOM 757 O O . PRO A 1 91 ? -4.084 18.639 10.714 1.00 78.56 91 PRO A O 1
ATOM 760 N N . LEU A 1 92 ? -2.865 17.464 12.192 1.00 76.56 92 LEU A N 1
ATOM 761 C CA . LEU A 1 92 ? -3.404 18.146 13.377 1.00 76.56 92 LEU A CA 1
ATOM 762 C C . LEU A 1 92 ? -3.070 19.644 13.378 1.00 76.56 92 LEU A C 1
ATOM 764 O O . LEU A 1 92 ? -3.881 20.451 13.818 1.00 76.56 92 LEU A O 1
ATOM 768 N N . ASN A 1 93 ? -1.897 19.998 12.846 1.00 80.81 93 ASN A N 1
ATOM 769 C CA . ASN A 1 93 ? -1.438 21.370 12.664 1.00 80.81 93 ASN A CA 1
ATOM 770 C C . ASN A 1 93 ? -1.118 21.582 11.174 1.00 80.81 93 ASN A C 1
ATOM 772 O O . ASN A 1 93 ? 0.009 21.301 10.760 1.00 80.81 93 ASN A O 1
ATOM 776 N N . PRO A 1 94 ? -2.091 21.995 10.342 1.00 79.62 94 PRO A N 1
ATOM 777 C CA . PRO A 1 94 ? -1.839 22.249 8.929 1.00 79.62 94 PRO A CA 1
ATOM 778 C C . PRO A 1 94 ? -0.921 23.467 8.767 1.00 79.62 94 PRO A C 1
ATOM 780 O O . PRO A 1 94 ? -1.200 24.531 9.316 1.00 79.62 94 PRO A O 1
ATOM 783 N N . GLU A 1 95 ? 0.147 23.332 7.977 1.00 81.38 95 GLU A N 1
ATOM 784 C CA . GLU A 1 95 ? 1.025 24.464 7.630 1.00 81.38 95 GLU A CA 1
ATOM 785 C C . GLU A 1 95 ? 0.261 25.555 6.867 1.00 81.38 95 GLU A C 1
ATOM 787 O O . GLU A 1 95 ? 0.499 26.747 7.054 1.00 81.38 95 GLU A O 1
ATOM 792 N N . ASN A 1 96 ? -0.698 25.140 6.036 1.00 84.12 96 ASN A N 1
ATOM 793 C CA . ASN A 1 96 ? -1.600 26.022 5.318 1.00 84.12 96 ASN A CA 1
ATOM 794 C C . ASN A 1 96 ? -3.058 25.710 5.701 1.00 84.12 96 ASN A C 1
ATOM 796 O O . ASN A 1 96 ? -3.593 24.695 5.254 1.00 84.12 96 ASN A O 1
ATOM 800 N N . PRO A 1 97 ? -3.747 26.585 6.457 1.00 81.50 97 PRO A N 1
ATOM 801 C CA . PRO A 1 97 ? -5.153 26.393 6.823 1.00 81.50 97 PRO A CA 1
ATOM 802 C C . PRO A 1 97 ? -6.114 26.261 5.629 1.00 81.50 97 PRO A C 1
ATOM 804 O O . PRO A 1 97 ? -7.184 25.677 5.773 1.00 81.50 97 PRO A O 1
ATOM 807 N N . GLN A 1 98 ? -5.743 26.777 4.449 1.00 83.81 98 GLN A N 1
ATOM 808 C CA . GLN A 1 98 ? -6.529 26.639 3.212 1.00 83.81 98 GLN A CA 1
ATOM 809 C C . GLN A 1 98 ? -6.355 25.269 2.540 1.00 83.81 98 GLN A C 1
ATOM 811 O O . GLN A 1 98 ? -7.141 24.905 1.667 1.00 83.81 98 GLN A O 1
ATOM 816 N N . GLN A 1 99 ? -5.346 24.494 2.946 1.00 80.94 99 GLN A N 1
ATOM 817 C CA . GLN A 1 99 ? -5.117 23.125 2.497 1.00 80.94 99 GLN A CA 1
ATOM 818 C C . GLN A 1 99 ? -5.160 22.185 3.713 1.00 80.94 99 GLN A C 1
ATOM 820 O O . GLN A 1 99 ? -4.123 21.788 4.242 1.00 80.94 99 GLN A O 1
ATOM 825 N N . PRO A 1 100 ? -6.369 21.818 4.180 1.00 81.12 100 PRO A N 1
ATOM 826 C CA . PRO A 1 100 ? -6.542 21.107 5.445 1.00 81.12 100 PRO A CA 1
ATOM 827 C C . PRO A 1 100 ? -6.141 19.628 5.381 1.00 81.12 100 PRO A C 1
ATOM 829 O O . PRO A 1 100 ? -6.207 18.937 6.395 1.00 81.12 100 PRO A O 1
ATOM 832 N N . PHE A 1 101 ? -5.762 19.119 4.206 1.00 82.69 101 PHE A N 1
ATOM 833 C CA . PHE A 1 101 ? -5.345 17.736 4.024 1.00 82.69 101 PHE A CA 1
ATOM 834 C C . PHE A 1 101 ? -4.192 17.603 3.029 1.00 82.69 101 PHE A C 1
ATOM 836 O O . PHE A 1 101 ? -4.039 18.391 2.095 1.00 82.69 101 PHE A O 1
ATOM 843 N N . ILE A 1 102 ? -3.416 16.542 3.219 1.00 84.44 102 ILE A N 1
ATOM 844 C CA . ILE A 1 102 ? -2.345 16.103 2.333 1.00 84.44 102 ILE A CA 1
ATOM 84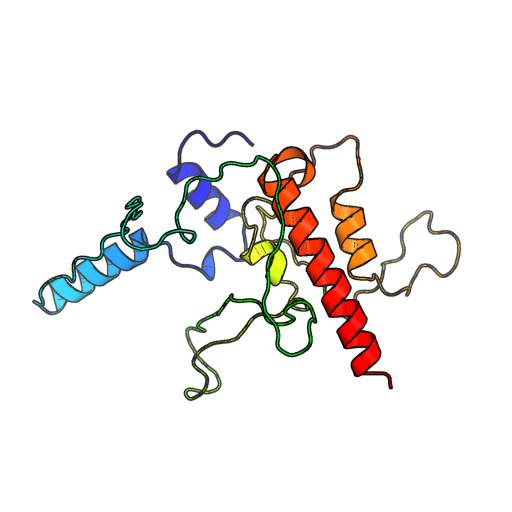5 C C . ILE A 1 102 ? -2.884 14.929 1.522 1.00 84.44 102 ILE A C 1
ATOM 847 O O . ILE A 1 102 ? -3.384 13.955 2.095 1.00 84.44 102 ILE A O 1
ATOM 851 N N . ASN A 1 103 ? -2.793 15.023 0.196 1.00 86.31 103 ASN A N 1
ATOM 852 C CA . ASN A 1 103 ? -3.117 13.900 -0.671 1.00 86.31 103 ASN A CA 1
ATOM 853 C C . ASN A 1 103 ? -1.898 12.992 -0.822 1.00 86.31 103 ASN A C 1
ATOM 855 O O . ASN A 1 103 ? -0.780 13.467 -1.023 1.00 86.31 103 ASN A O 1
ATOM 859 N N . THR A 1 104 ? -2.116 11.687 -0.710 1.00 87.88 104 THR A N 1
ATOM 860 C CA . THR A 1 104 ? -1.057 10.699 -0.913 1.00 87.88 104 THR A CA 1
ATOM 861 C C . THR A 1 104 ? -1.073 10.254 -2.369 1.00 87.88 104 THR A C 1
ATOM 863 O O . THR A 1 104 ? -2.127 9.913 -2.891 1.00 87.88 104 THR A O 1
ATOM 866 N N . ASN A 1 105 ? 0.086 10.184 -3.017 1.00 92.56 105 ASN A N 1
ATOM 867 C CA . ASN A 1 105 ? 0.226 9.601 -4.354 1.00 92.56 105 ASN A CA 1
ATOM 868 C C . ASN A 1 105 ? 1.043 8.301 -4.308 1.00 92.56 105 ASN A C 1
ATOM 870 O O . ASN A 1 105 ? 1.528 7.893 -3.248 1.00 92.56 105 ASN A O 1
ATOM 874 N N . ILE A 1 106 ? 1.195 7.646 -5.459 1.00 93.69 106 ILE A N 1
ATOM 875 C CA . ILE A 1 106 ? 1.936 6.379 -5.575 1.00 93.69 106 ILE A CA 1
ATOM 876 C C . ILE A 1 106 ? 3.435 6.483 -5.241 1.00 93.69 106 ILE A C 1
ATOM 878 O O . ILE A 1 106 ? 4.068 5.462 -4.993 1.00 93.69 106 ILE A O 1
ATOM 882 N N . LEU A 1 107 ? 4.018 7.687 -5.237 1.00 94.19 107 LEU A N 1
ATOM 883 C CA . LEU A 1 107 ? 5.431 7.901 -4.903 1.00 94.19 107 LEU A CA 1
ATOM 884 C C . LEU A 1 107 ? 5.659 8.065 -3.397 1.00 94.19 107 LEU A C 1
ATOM 886 O O . LEU A 1 107 ? 6.806 8.129 -2.954 1.00 94.19 107 LEU A O 1
ATOM 890 N N . SER A 1 108 ? 4.584 8.174 -2.612 1.00 92.06 108 SER A N 1
ATOM 891 C CA . SER A 1 108 ? 4.695 8.273 -1.165 1.00 92.06 108 SER A CA 1
ATOM 892 C C . SER A 1 108 ? 5.150 6.935 -0.584 1.00 92.06 108 SER A C 1
ATOM 894 O O . SER A 1 108 ? 4.450 5.932 -0.761 1.00 92.06 108 SER A O 1
ATOM 896 N N . PRO A 1 109 ? 6.228 6.908 0.219 1.00 92.50 109 PRO A N 1
ATOM 897 C CA . PRO A 1 109 ? 6.640 5.687 0.900 1.00 92.50 109 PRO A CA 1
ATOM 898 C C . PRO A 1 109 ? 5.583 5.167 1.880 1.00 92.50 109 PRO A C 1
ATOM 900 O O . PRO A 1 109 ? 5.620 4.009 2.278 1.00 92.50 109 PRO A O 1
ATOM 903 N N . ASN A 1 110 ? 4.625 5.993 2.298 1.00 90.44 110 ASN A N 1
ATOM 904 C CA . ASN A 1 110 ? 3.557 5.536 3.179 1.00 90.44 110 ASN A CA 1
ATOM 905 C C . ASN A 1 110 ? 2.360 4.960 2.404 1.00 90.44 110 ASN A C 1
ATOM 907 O O . ASN A 1 110 ? 1.473 4.384 3.021 1.00 90.44 110 ASN A O 1
ATOM 911 N N . SER A 1 111 ? 2.326 5.055 1.070 1.00 90.44 111 SER A N 1
ATOM 912 C CA . SER A 1 111 ? 1.164 4.650 0.268 1.00 90.44 111 SER A CA 1
ATOM 913 C C . SER A 1 111 ? 0.758 3.189 0.504 1.00 90.44 111 SER A C 1
ATOM 915 O O . SER A 1 111 ? -0.386 2.910 0.863 1.00 90.44 111 SER A O 1
ATOM 917 N N . ASP A 1 112 ? 1.710 2.263 0.385 1.00 91.94 112 ASP A N 1
ATOM 918 C CA . ASP A 1 112 ? 1.483 0.834 0.611 1.00 91.94 112 ASP A CA 1
ATOM 919 C C . ASP A 1 112 ? 1.128 0.479 2.063 1.00 91.94 112 ASP A C 1
ATOM 921 O O . ASP A 1 112 ? 0.107 -0.185 2.262 1.00 91.94 112 ASP A O 1
ATOM 925 N N . PRO A 1 113 ? 1.895 0.896 3.091 1.00 91.50 113 PRO A N 1
ATOM 926 C CA . PRO A 1 113 ? 1.568 0.543 4.470 1.00 91.50 113 PRO A CA 1
ATOM 927 C C . PRO A 1 113 ? 0.269 1.201 4.962 1.00 91.50 113 PRO A C 1
ATOM 929 O O . PRO A 1 113 ? -0.405 0.627 5.815 1.00 91.50 113 PRO A O 1
ATOM 932 N N . MET A 1 114 ? -0.136 2.351 4.406 1.00 88.62 114 MET A N 1
ATOM 933 C CA . MET A 1 114 ? -1.444 2.960 4.691 1.00 88.62 114 MET A CA 1
ATOM 934 C C . MET A 1 114 ? -2.594 2.186 4.026 1.00 88.62 114 MET A C 1
ATOM 936 O O . MET A 1 114 ? -3.636 1.996 4.647 1.00 88.62 114 MET A O 1
ATOM 940 N N . ALA A 1 115 ? -2.415 1.711 2.788 1.00 90.31 115 ALA A N 1
ATOM 941 C CA . ALA A 1 115 ? -3.440 0.954 2.064 1.00 90.31 115 ALA A CA 1
ATOM 942 C C . ALA A 1 115 ? -3.561 -0.511 2.531 1.00 90.31 115 ALA A C 1
ATOM 944 O O . ALA A 1 115 ? -4.646 -1.091 2.499 1.00 90.31 115 ALA A O 1
ATOM 945 N N . TYR A 1 116 ? -2.456 -1.111 2.982 1.00 92.25 116 TYR A N 1
ATOM 946 C CA . TYR A 1 116 ? -2.351 -2.533 3.307 1.00 92.25 116 TYR A CA 1
ATOM 947 C C . TYR A 1 116 ? -1.696 -2.770 4.671 1.00 92.25 116 TYR A C 1
ATOM 949 O O . TYR A 1 116 ? -0.783 -3.584 4.789 1.00 92.25 116 TYR A O 1
ATOM 957 N N . ALA A 1 117 ? -2.181 -2.111 5.726 1.00 89.62 117 ALA A N 1
ATOM 958 C CA . ALA A 1 117 ? -1.597 -2.193 7.073 1.00 89.62 117 ALA A CA 1
ATOM 959 C C . ALA A 1 117 ? -1.371 -3.634 7.585 1.00 89.62 117 ALA A C 1
ATOM 961 O O . ALA A 1 117 ? -0.399 -3.904 8.279 1.00 89.62 117 ALA A O 1
ATOM 962 N N . ILE A 1 118 ? -2.225 -4.593 7.206 1.00 90.25 118 ILE A N 1
ATOM 963 C CA . ILE A 1 118 ? -2.062 -6.014 7.573 1.00 90.25 118 ILE A CA 1
ATOM 964 C C . ILE A 1 118 ? -0.835 -6.653 6.901 1.00 90.25 118 ILE A C 1
ATOM 966 O O . ILE A 1 118 ? -0.215 -7.539 7.487 1.00 90.25 118 ILE A O 1
ATOM 970 N N . LEU A 1 119 ? -0.483 -6.220 5.688 1.00 93.38 119 LEU A N 1
ATOM 971 C CA . LEU A 1 119 ? 0.703 -6.694 4.971 1.00 93.38 119 LEU A CA 1
ATOM 972 C C . LEU A 1 119 ? 1.993 -6.044 5.485 1.00 93.38 119 LEU A C 1
ATOM 974 O O . LEU A 1 119 ? 3.050 -6.664 5.392 1.00 93.38 119 LEU A O 1
ATOM 978 N N . PHE A 1 120 ? 1.879 -4.844 6.060 1.00 92.69 120 PHE A N 1
ATOM 979 C CA . PHE A 1 120 ? 2.971 -4.046 6.626 1.00 92.69 120 PHE A CA 1
ATOM 980 C C . PHE A 1 120 ? 2.735 -3.806 8.127 1.00 92.69 120 PHE A C 1
ATOM 982 O O . PHE A 1 120 ? 2.450 -2.678 8.552 1.00 92.69 120 PHE A O 1
ATOM 989 N N . PRO A 1 121 ? 2.776 -4.874 8.949 1.00 89.88 121 PRO A N 1
ATOM 990 C CA . PRO A 1 121 ? 2.383 -4.823 10.353 1.00 89.88 121 PRO A CA 1
ATOM 991 C C . PRO A 1 121 ? 3.208 -3.841 11.188 1.00 89.88 121 PRO A C 1
ATOM 993 O O . PRO A 1 121 ? 2.706 -3.361 12.202 1.00 89.88 121 PRO A O 1
ATOM 996 N N . TYR A 1 122 ? 4.428 -3.509 10.760 1.00 90.88 122 TYR A N 1
ATOM 997 C CA . TYR A 1 122 ? 5.325 -2.581 11.451 1.00 90.88 122 TYR A CA 1
ATOM 998 C C . TYR A 1 122 ? 5.321 -1.172 10.832 1.00 90.88 122 TYR A C 1
ATOM 1000 O O . TYR A 1 122 ? 6.009 -0.271 11.314 1.00 90.88 122 TYR A O 1
ATOM 1008 N N . GLY A 1 123 ? 4.519 -0.943 9.788 1.00 89.00 123 GLY A N 1
ATOM 1009 C CA . GLY A 1 123 ? 4.453 0.344 9.095 1.00 89.00 123 GLY A CA 1
ATOM 1010 C C . GLY A 1 123 ? 5.729 0.651 8.316 1.00 89.00 123 GLY A C 1
ATOM 1011 O O . GLY A 1 123 ? 6.147 1.811 8.253 1.00 89.00 123 GLY A O 1
ATOM 1012 N N . GLU A 1 124 ? 6.363 -0.390 7.775 1.00 89.94 124 GLU A N 1
ATOM 1013 C CA . GLU A 1 124 ? 7.599 -0.309 7.010 1.00 89.94 124 GLU A CA 1
ATOM 1014 C C . GLU A 1 124 ? 7.466 0.691 5.860 1.00 89.94 124 GLU A C 1
ATOM 1016 O O . GLU A 1 124 ? 6.461 0.734 5.151 1.00 89.94 124 GLU A O 1
ATOM 1021 N N . THR A 1 125 ? 8.502 1.507 5.673 1.00 90.56 125 THR A N 1
ATOM 1022 C CA . THR A 1 125 ? 8.575 2.468 4.572 1.00 90.56 125 THR A CA 1
ATOM 1023 C C . THR A 1 125 ? 8.513 1.728 3.233 1.00 90.56 125 THR A C 1
ATOM 1025 O O . THR A 1 125 ? 9.326 0.844 2.956 1.00 90.56 125 THR A O 1
ATOM 1028 N N . GLY A 1 126 ? 7.545 2.111 2.408 1.00 91.94 126 GLY A N 1
ATOM 1029 C CA . GLY A 1 126 ? 7.390 1.692 1.024 1.00 91.94 126 GLY A CA 1
ATOM 1030 C C . GLY A 1 126 ? 8.485 2.227 0.105 1.00 91.94 126 GLY A C 1
ATOM 1031 O O . GLY A 1 126 ? 9.407 2.927 0.530 1.00 91.94 126 GLY A O 1
ATOM 1032 N N . TRP A 1 127 ? 8.373 1.912 -1.184 1.00 94.25 127 TRP A N 1
ATOM 1033 C CA . TRP A 1 127 ? 9.264 2.483 -2.190 1.00 94.25 127 TRP A CA 1
ATOM 1034 C C . TRP A 1 127 ? 9.140 4.008 -2.269 1.00 94.25 127 TRP A C 1
ATOM 1036 O O . TRP A 1 127 ? 8.052 4.558 -2.120 1.00 94.25 127 TRP A O 1
ATOM 1046 N N . GLN A 1 128 ? 10.257 4.679 -2.548 1.00 91.94 128 GLN A N 1
ATOM 1047 C CA . GLN A 1 128 ? 10.310 6.118 -2.780 1.00 91.94 128 GLN A CA 1
ATOM 1048 C C . GLN A 1 128 ? 11.254 6.445 -3.948 1.00 91.94 128 GLN A C 1
ATOM 1050 O O . GLN A 1 128 ? 12.221 5.706 -4.181 1.00 91.94 128 GLN A O 1
ATOM 1055 N N . PRO A 1 129 ? 11.027 7.561 -4.663 1.00 91.00 129 PRO A N 1
ATOM 1056 C CA . PRO A 1 129 ? 11.923 8.016 -5.717 1.00 91.00 129 PRO A CA 1
ATOM 1057 C C . PRO A 1 129 ? 13.367 8.162 -5.233 1.00 91.00 129 PRO A C 1
ATOM 1059 O O . PRO A 1 129 ? 13.623 8.549 -4.094 1.00 91.00 129 PRO A O 1
ATOM 1062 N N . ASN A 1 130 ? 14.321 7.892 -6.127 1.00 88.44 130 ASN A N 1
ATOM 1063 C CA . ASN A 1 130 ? 15.762 7.990 -5.863 1.00 88.44 130 ASN A CA 1
ATOM 1064 C C . ASN A 1 130 ? 16.286 7.065 -4.750 1.00 88.44 130 ASN A C 1
ATOM 1066 O O . ASN A 1 130 ? 17.399 7.269 -4.261 1.00 88.44 130 ASN A O 1
ATOM 1070 N N . TRP A 1 131 ? 15.531 6.031 -4.363 1.00 88.62 131 TRP A N 1
ATOM 1071 C CA . TRP A 1 131 ? 16.053 4.993 -3.481 1.00 88.62 131 TRP A CA 1
ATOM 1072 C C . TRP A 1 131 ? 17.211 4.271 -4.173 1.00 88.62 131 TRP A C 1
ATOM 1074 O O . TRP A 1 131 ? 17.047 3.697 -5.247 1.00 88.62 131 TRP A O 1
ATOM 1084 N N . ARG A 1 132 ? 18.397 4.300 -3.565 1.00 86.00 132 ARG A N 1
ATOM 1085 C CA . ARG A 1 132 ? 19.585 3.583 -4.037 1.00 86.00 132 ARG A CA 1
ATOM 1086 C C . ARG A 1 132 ? 19.781 2.266 -3.302 1.00 86.00 132 ARG A C 1
ATOM 1088 O O . ARG A 1 132 ? 19.573 2.188 -2.095 1.00 86.00 132 ARG A O 1
ATOM 1095 N N . CYS A 1 133 ? 20.216 1.247 -4.035 1.00 79.62 133 CYS A N 1
ATOM 1096 C CA . CYS A 1 133 ? 20.630 -0.013 -3.436 1.00 79.62 133 CYS A CA 1
ATOM 1097 C C . CYS A 1 133 ? 21.923 0.205 -2.636 1.00 79.62 133 CYS A C 1
ATOM 1099 O O . CYS A 1 133 ? 22.910 0.725 -3.171 1.00 79.62 133 CYS A O 1
ATOM 1101 N N . GLU A 1 134 ? 21.905 -0.168 -1.357 1.00 75.06 134 GLU A N 1
ATOM 1102 C CA . GLU A 1 134 ? 23.103 -0.170 -0.520 1.00 75.06 134 GLU A CA 1
ATOM 1103 C C . GLU A 1 134 ? 24.040 -1.309 -0.940 1.00 75.06 134 GLU A C 1
ATOM 1105 O O . GLU A 1 134 ? 23.608 -2.390 -1.343 1.00 75.06 134 GLU A O 1
ATOM 1110 N N . SER A 1 135 ? 25.350 -1.073 -0.859 1.00 69.44 135 SER A N 1
ATOM 1111 C CA . SER A 1 135 ? 26.340 -2.116 -1.130 1.00 69.44 135 SER A CA 1
ATOM 1112 C C . SER A 1 135 ? 26.278 -3.209 -0.061 1.00 69.44 135 SER A C 1
ATOM 1114 O O . SER A 1 135 ? 26.382 -2.899 1.124 1.00 69.44 135 SER A O 1
ATOM 1116 N N . TYR A 1 136 ? 26.207 -4.478 -0.467 1.00 70.81 136 TYR A N 1
ATOM 1117 C CA . TYR A 1 136 ? 26.275 -5.634 0.433 1.00 70.81 136 TYR A CA 1
ATOM 1118 C C . TYR A 1 136 ? 27.425 -6.582 0.055 1.00 70.81 136 TYR A C 1
ATOM 1120 O O . TYR A 1 136 ? 27.913 -6.578 -1.080 1.00 70.81 136 TYR A O 1
ATOM 1128 N N . GLN A 1 137 ? 27.880 -7.400 1.013 1.00 62.69 137 GLN A N 1
ATOM 1129 C CA . GLN A 1 137 ? 28.932 -8.396 0.778 1.00 62.69 137 GLN A CA 1
ATOM 1130 C C . GLN A 1 137 ? 28.446 -9.445 -0.232 1.00 62.69 137 GLN A C 1
ATOM 1132 O O . GLN A 1 137 ? 27.514 -10.193 0.047 1.00 62.69 137 GLN A O 1
ATOM 1137 N N . GLY A 1 138 ? 29.076 -9.484 -1.410 1.00 65.94 138 GLY A N 1
ATOM 1138 C CA . GLY A 1 138 ? 28.707 -10.378 -2.515 1.00 65.94 138 GLY A CA 1
ATOM 1139 C C . GLY A 1 138 ? 28.140 -9.672 -3.751 1.00 65.94 138 GLY A C 1
ATOM 1140 O O . GLY A 1 138 ? 27.980 -10.320 -4.784 1.00 65.94 138 GLY A O 1
ATOM 1141 N N . ALA A 1 139 ? 27.893 -8.359 -3.693 1.00 64.44 139 ALA A N 1
ATOM 1142 C CA . ALA A 1 139 ? 27.521 -7.583 -4.872 1.00 64.44 139 ALA A CA 1
ATOM 1143 C C . ALA A 1 139 ? 28.657 -7.610 -5.917 1.00 64.44 139 ALA A C 1
ATOM 1145 O O . ALA A 1 139 ? 29.755 -7.106 -5.673 1.00 64.44 139 ALA A O 1
ATOM 1146 N N . GLN A 1 140 ? 28.411 -8.213 -7.085 1.00 58.19 140 GLN A N 1
ATOM 1147 C CA . GLN A 1 140 ? 29.362 -8.204 -8.200 1.00 58.19 140 GLN A CA 1
ATOM 1148 C C . GLN A 1 140 ? 29.179 -6.931 -9.043 1.00 58.19 140 GLN A C 1
ATOM 1150 O O . GLN A 1 140 ? 28.116 -6.704 -9.621 1.00 58.19 140 GLN A O 1
ATOM 1155 N N . GLY A 1 141 ? 30.229 -6.107 -9.133 1.00 63.00 141 GLY A N 1
ATOM 1156 C CA . GLY A 1 141 ? 30.251 -4.867 -9.922 1.00 63.00 141 GLY A CA 1
ATOM 1157 C C . GLY A 1 141 ? 29.737 -3.623 -9.180 1.00 63.00 141 GLY A C 1
ATOM 1158 O O . GLY A 1 141 ? 29.536 -3.633 -7.969 1.00 63.00 141 GLY A O 1
ATOM 1159 N N . ASN A 1 142 ? 29.513 -2.530 -9.920 1.00 56.62 142 ASN A N 1
ATOM 1160 C CA . ASN A 1 142 ? 29.073 -1.221 -9.405 1.00 56.62 142 ASN A CA 1
ATOM 1161 C C . ASN A 1 142 ? 27.564 -1.189 -9.047 1.00 56.62 142 ASN A C 1
ATOM 1163 O O . ASN A 1 142 ? 26.850 -0.247 -9.376 1.00 56.62 142 ASN A O 1
ATOM 1167 N N . GLN A 1 143 ? 27.044 -2.243 -8.404 1.00 59.19 143 GLN A N 1
ATOM 1168 C CA . GLN A 1 143 ? 25.638 -2.303 -7.960 1.00 59.19 143 GLN A CA 1
ATOM 1169 C C . GLN A 1 143 ? 25.353 -1.317 -6.813 1.00 59.19 143 GLN A C 1
ATOM 1171 O O . GLN A 1 143 ? 24.219 -0.879 -6.620 1.00 59.19 143 GLN A O 1
ATOM 1176 N N . SER A 1 144 ? 26.412 -0.914 -6.104 1.00 55.28 144 SER A N 1
ATOM 1177 C CA . SER A 1 144 ? 26.455 0.256 -5.230 1.00 55.28 144 SER A CA 1
ATOM 1178 C C . SER A 1 144 ? 26.117 1.516 -6.038 1.00 55.28 144 SER A C 1
ATOM 1180 O O . SER A 1 144 ? 26.912 1.975 -6.855 1.00 55.28 144 SER A O 1
ATOM 1182 N N . GLY A 1 145 ? 24.913 2.059 -5.844 1.00 61.56 145 GLY A N 1
ATOM 1183 C CA . GLY A 1 145 ? 24.470 3.289 -6.509 1.00 61.56 145 GLY A CA 1
ATOM 1184 C C . GLY A 1 145 ? 23.468 3.115 -7.651 1.00 61.56 145 GLY A C 1
ATOM 1185 O O . GLY A 1 145 ? 23.078 4.122 -8.244 1.00 61.56 145 GLY A O 1
ATOM 1186 N N . VAL A 1 146 ? 23.001 1.892 -7.929 1.00 78.06 146 VAL A N 1
ATOM 1187 C CA . VAL A 1 146 ? 21.866 1.673 -8.839 1.00 78.06 146 VAL A CA 1
ATOM 1188 C C . VAL A 1 146 ? 20.571 2.103 -8.147 1.00 78.06 146 VAL A C 1
ATOM 1190 O O . VAL A 1 146 ? 20.306 1.724 -7.002 1.00 78.06 146 VAL A O 1
ATOM 1193 N N . ASN A 1 147 ? 19.757 2.898 -8.844 1.00 87.38 147 ASN A N 1
ATOM 1194 C CA . ASN A 1 147 ? 18.424 3.259 -8.373 1.00 87.38 147 ASN A CA 1
ATOM 1195 C C . ASN A 1 147 ? 17.535 2.007 -8.338 1.00 87.38 147 ASN A C 1
ATOM 1197 O O . ASN A 1 147 ? 17.359 1.312 -9.340 1.00 87.38 147 ASN A O 1
ATOM 1201 N N . VAL A 1 148 ? 16.953 1.732 -7.177 1.00 90.31 148 VAL A N 1
ATOM 1202 C CA . VAL A 1 148 ? 15.914 0.724 -7.004 1.00 90.31 148 VAL A CA 1
ATOM 1203 C C . VAL A 1 148 ? 14.660 1.266 -7.675 1.00 90.31 148 VAL A C 1
ATOM 1205 O O . VAL A 1 148 ? 14.142 2.308 -7.281 1.00 90.31 148 VAL A O 1
ATOM 1208 N N . THR A 1 149 ? 14.174 0.582 -8.708 1.00 93.06 149 THR A N 1
ATOM 1209 C CA . THR A 1 149 ? 12.902 0.927 -9.348 1.00 93.06 149 THR A CA 1
ATOM 1210 C C . THR A 1 149 ? 11.740 0.439 -8.486 1.00 93.06 149 THR A C 1
ATOM 1212 O O . THR A 1 149 ? 11.897 -0.489 -7.685 1.00 93.06 149 THR A O 1
ATOM 1215 N N . MET A 1 150 ? 10.553 1.023 -8.669 1.00 95.56 150 MET A N 1
ATOM 1216 C CA . MET A 1 150 ? 9.350 0.543 -7.984 1.00 95.56 150 MET A CA 1
ATOM 1217 C C . MET A 1 150 ? 9.102 -0.942 -8.289 1.00 95.56 150 MET A C 1
ATOM 1219 O O . MET A 1 150 ? 8.802 -1.712 -7.381 1.00 95.56 150 MET A O 1
ATOM 1223 N N . LEU A 1 151 ? 9.330 -1.371 -9.537 1.00 95.19 151 LEU A N 1
ATOM 1224 C CA . LEU A 1 151 ? 9.226 -2.776 -9.929 1.00 95.19 151 LEU A CA 1
ATOM 1225 C C . LEU A 1 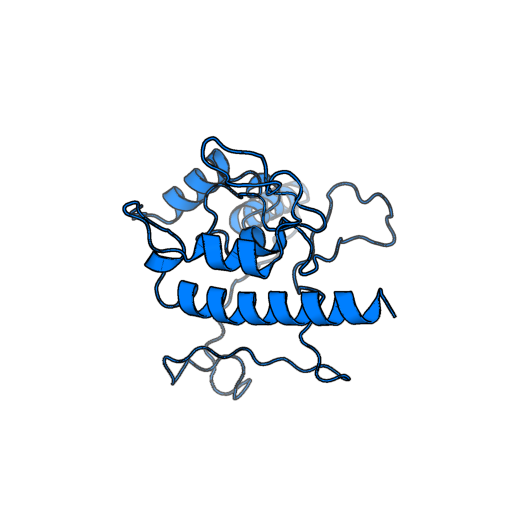151 ? 10.190 -3.670 -9.137 1.00 95.19 151 LEU A C 1
ATOM 1227 O O . LEU A 1 151 ? 9.743 -4.674 -8.591 1.00 95.19 151 LEU A O 1
ATOM 1231 N N . HIS A 1 152 ? 11.471 -3.292 -9.015 1.00 93.94 152 HIS A N 1
ATOM 1232 C CA . HIS A 1 152 ? 12.451 -4.056 -8.230 1.00 93.94 152 HIS A CA 1
ATOM 1233 C C . HIS A 1 152 ? 12.005 -4.226 -6.773 1.00 93.94 152 HIS A C 1
ATOM 1235 O O . HIS A 1 152 ? 12.103 -5.319 -6.213 1.00 93.94 152 HIS A O 1
ATOM 1241 N N . TYR A 1 153 ? 11.485 -3.157 -6.164 1.00 94.50 153 TYR A N 1
ATOM 1242 C CA . TYR A 1 153 ? 10.965 -3.200 -4.799 1.00 94.50 153 TYR A CA 1
ATOM 1243 C C . TYR A 1 153 ? 9.770 -4.158 -4.671 1.00 94.50 153 TYR A C 1
ATOM 1245 O O . TYR A 1 153 ? 9.792 -5.071 -3.844 1.00 94.50 153 TYR A O 1
ATOM 1253 N N . LYS A 1 154 ? 8.752 -4.014 -5.529 1.00 95.38 154 LYS A N 1
ATOM 1254 C CA . LYS A 1 154 ? 7.543 -4.854 -5.494 1.00 95.38 154 LYS A CA 1
ATOM 1255 C C . LYS A 1 154 ? 7.851 -6.326 -5.795 1.00 95.38 154 LYS A C 1
ATOM 1257 O O . LYS A 1 154 ? 7.292 -7.217 -5.152 1.00 95.38 154 LYS A O 1
ATOM 1262 N N . SER A 1 155 ? 8.777 -6.604 -6.717 1.00 94.06 155 SER A N 1
ATOM 1263 C CA . SER A 1 155 ? 9.226 -7.973 -6.995 1.00 94.06 155 SER A CA 1
ATOM 1264 C C . SER A 1 155 ? 9.984 -8.574 -5.813 1.00 94.06 155 SER A C 1
ATOM 1266 O O . SER A 1 155 ? 9.790 -9.738 -5.482 1.00 94.06 155 SER A O 1
ATOM 1268 N N . ALA A 1 156 ? 10.811 -7.783 -5.121 1.00 92.31 156 ALA A N 1
ATOM 1269 C CA . ALA A 1 156 ? 11.555 -8.263 -3.959 1.00 92.31 156 ALA A CA 1
ATOM 1270 C C . ALA A 1 156 ? 10.635 -8.646 -2.787 1.00 92.31 156 ALA A C 1
ATOM 1272 O O . ALA A 1 156 ? 10.949 -9.589 -2.058 1.00 92.31 156 ALA A O 1
ATOM 1273 N N . LEU A 1 157 ? 9.501 -7.952 -2.635 1.00 92.88 157 LEU A N 1
ATOM 1274 C CA . LEU A 1 157 ? 8.464 -8.248 -1.640 1.00 92.88 157 LEU A CA 1
ATOM 1275 C C . LEU A 1 157 ? 7.704 -9.557 -1.907 1.00 92.88 157 LEU A C 1
ATOM 1277 O O . LEU A 1 157 ? 7.184 -10.166 -0.975 1.00 92.88 157 LEU A O 1
ATOM 1281 N N . THR A 1 158 ? 7.652 -10.006 -3.160 1.00 92.19 158 THR A N 1
ATOM 1282 C CA . THR A 1 158 ? 6.981 -11.253 -3.576 1.00 92.19 158 THR A CA 1
ATOM 1283 C C . THR A 1 158 ? 7.956 -12.378 -3.906 1.00 92.19 158 THR A C 1
ATOM 1285 O O . THR A 1 158 ? 7.538 -13.466 -4.300 1.00 92.19 158 THR A O 1
ATOM 1288 N N . ALA A 1 159 ? 9.255 -12.152 -3.707 1.00 90.69 159 ALA A N 1
ATOM 1289 C CA . ALA A 1 159 ? 10.261 -13.186 -3.858 1.00 90.69 159 ALA A CA 1
ATOM 1290 C C . ALA A 1 159 ? 10.020 -14.313 -2.841 1.00 90.69 159 ALA A C 1
ATOM 1292 O O . ALA A 1 159 ? 9.840 -14.064 -1.644 1.00 90.69 159 ALA A O 1
ATOM 1293 N N . VAL A 1 160 ? 10.042 -15.554 -3.329 1.00 85.44 160 VAL A N 1
ATOM 1294 C CA . VAL A 1 160 ? 9.977 -16.749 -2.483 1.00 85.44 160 VAL A CA 1
ATOM 1295 C C . VAL A 1 160 ? 11.285 -16.856 -1.704 1.00 85.44 160 VAL A C 1
ATOM 1297 O O . VAL A 1 160 ? 12.369 -16.798 -2.283 1.00 85.44 160 VAL A O 1
ATOM 1300 N N . ARG A 1 161 ? 11.168 -16.971 -0.383 1.00 87.12 161 ARG A N 1
ATOM 1301 C CA . ARG A 1 161 ? 12.269 -17.130 0.572 1.00 87.12 161 ARG A CA 1
ATOM 1302 C C . ARG A 1 161 ? 11.882 -18.232 1.555 1.00 87.12 161 ARG A C 1
ATOM 1304 O O . ARG A 1 161 ? 10.699 -18.551 1.661 1.00 87.12 161 ARG A O 1
ATOM 1311 N N . ASP A 1 162 ? 12.859 -18.776 2.272 1.00 86.94 162 ASP A N 1
ATOM 1312 C CA . ASP A 1 162 ? 12.616 -19.850 3.249 1.00 86.94 162 ASP A CA 1
ATOM 1313 C C . ASP A 1 162 ? 11.829 -19.367 4.487 1.00 86.94 162 ASP A C 1
ATOM 1315 O O . ASP A 1 162 ? 11.231 -20.169 5.203 1.00 86.94 162 ASP A O 1
ATOM 1319 N N . ASP A 1 163 ? 11.771 -18.050 4.706 1.00 89.31 163 ASP A N 1
ATOM 1320 C CA . ASP A 1 163 ? 11.041 -17.420 5.805 1.00 89.31 163 ASP A CA 1
ATOM 1321 C C . ASP A 1 163 ? 9.570 -17.116 5.471 1.00 89.31 163 ASP A C 1
ATOM 1323 O O . ASP A 1 163 ? 9.158 -16.987 4.315 1.00 89.31 163 ASP A O 1
ATOM 1327 N N . PHE A 1 164 ? 8.762 -16.914 6.518 1.00 88.62 164 PHE A N 1
ATOM 1328 C CA . PHE A 1 164 ? 7.374 -16.476 6.374 1.00 88.62 164 PHE A CA 1
ATOM 1329 C C . PHE A 1 164 ? 7.283 -15.109 5.677 1.00 88.62 164 PHE A C 1
ATOM 1331 O O . PHE A 1 164 ? 7.780 -14.103 6.181 1.00 88.62 164 PHE A O 1
ATOM 1338 N N . ASN A 1 165 ? 6.561 -15.061 4.556 1.00 90.31 165 ASN A N 1
ATOM 1339 C CA . ASN A 1 165 ? 6.272 -13.830 3.828 1.00 90.31 165 ASN A CA 1
ATOM 1340 C C . ASN A 1 165 ? 4.794 -13.441 4.002 1.00 90.31 165 ASN A C 1
ATOM 1342 O O . ASN A 1 165 ? 3.895 -14.124 3.497 1.00 90.31 165 ASN A O 1
ATOM 1346 N N . THR A 1 166 ? 4.544 -12.324 4.694 1.00 90.69 166 THR A N 1
ATOM 1347 C CA . THR A 1 166 ? 3.194 -11.803 4.968 1.00 90.69 166 THR A CA 1
ATOM 1348 C C . THR A 1 166 ? 2.409 -11.518 3.689 1.00 90.69 166 THR A C 1
ATOM 1350 O O . THR A 1 166 ? 1.225 -11.839 3.621 1.00 90.69 166 THR A O 1
ATOM 1353 N N . ILE A 1 167 ? 3.062 -10.967 2.660 1.00 92.62 167 ILE A N 1
ATOM 1354 C CA . ILE A 1 167 ? 2.417 -10.594 1.396 1.00 92.62 167 ILE A CA 1
ATOM 1355 C C . ILE A 1 167 ? 1.948 -11.839 0.662 1.00 92.62 167 ILE A C 1
ATOM 1357 O O . ILE A 1 167 ? 0.788 -11.896 0.278 1.00 92.62 167 ILE A O 1
ATOM 1361 N N . ILE A 1 168 ? 2.793 -12.860 0.518 1.00 92.12 168 ILE A N 1
ATOM 1362 C CA . ILE A 1 168 ? 2.436 -14.093 -0.209 1.00 92.12 168 ILE A CA 1
ATOM 1363 C C . ILE A 1 168 ? 1.392 -14.918 0.567 1.00 92.12 168 ILE A C 1
ATOM 1365 O O . ILE A 1 168 ? 0.555 -15.593 -0.030 1.00 92.12 168 ILE A O 1
ATOM 1369 N N . SER A 1 169 ? 1.387 -14.824 1.898 1.00 91.75 169 SER A N 1
ATOM 1370 C CA . SER A 1 169 ? 0.518 -15.632 2.767 1.00 91.75 169 SER A CA 1
ATOM 1371 C C . SER A 1 169 ? -0.892 -15.058 2.978 1.00 91.75 169 SER A C 1
ATOM 1373 O O . SER A 1 169 ? -1.713 -15.691 3.641 1.00 91.75 169 SER A O 1
ATOM 1375 N N . ALA A 1 170 ? -1.200 -13.871 2.446 1.00 91.50 170 ALA A N 1
ATOM 1376 C CA . ALA A 1 170 ? -2.450 -13.153 2.725 1.00 91.50 170 ALA A CA 1
ATOM 1377 C C . ALA A 1 170 ? -3.641 -13.517 1.804 1.00 91.50 170 ALA A C 1
ATOM 1379 O O . ALA A 1 170 ? -4.730 -12.944 1.925 1.00 91.50 170 ALA A O 1
ATOM 1380 N N . GLY A 1 171 ? -3.477 -14.476 0.886 1.00 91.44 171 GLY A N 1
ATOM 1381 C CA . GLY A 1 171 ? -4.557 -15.013 0.052 1.00 91.44 171 GLY A CA 1
ATOM 1382 C C . GLY A 1 171 ? -5.157 -13.981 -0.911 1.00 91.44 171 GLY A C 1
ATOM 1383 O O . GLY A 1 171 ? -4.471 -13.459 -1.785 1.00 91.44 171 GLY A O 1
ATOM 1384 N N . LYS A 1 172 ? -6.458 -13.674 -0.787 1.00 90.69 172 LYS A N 1
ATOM 1385 C CA . LYS A 1 172 ? -7.118 -12.681 -1.666 1.00 90.69 172 LYS A 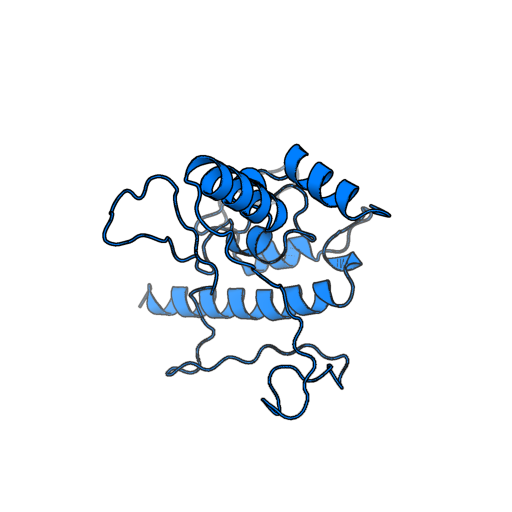CA 1
ATOM 1386 C C . LYS A 1 172 ? -6.516 -11.280 -1.524 1.00 90.69 172 LYS A C 1
ATOM 1388 O O . LYS A 1 172 ? -6.447 -10.549 -2.507 1.00 90.69 172 LYS A O 1
ATOM 1393 N N . LEU A 1 173 ? -6.038 -10.924 -0.331 1.00 92.81 173 LEU A N 1
ATOM 1394 C CA . LEU A 1 173 ? -5.376 -9.638 -0.116 1.00 92.81 173 LEU A CA 1
ATOM 1395 C C . LEU A 1 173 ? -4.057 -9.550 -0.899 1.00 92.81 173 LEU A C 1
ATOM 1397 O O . LEU A 1 173 ? -3.734 -8.491 -1.425 1.00 92.81 173 LEU A O 1
ATOM 1401 N N . THR A 1 174 ? -3.345 -10.672 -1.057 1.00 94.38 174 THR A N 1
ATOM 1402 C CA . THR A 1 174 ? -2.164 -10.778 -1.927 1.00 94.38 174 THR A CA 1
ATOM 1403 C C . THR A 1 174 ? -2.513 -10.456 -3.371 1.00 94.38 174 THR A C 1
ATOM 1405 O O . THR A 1 174 ? -1.837 -9.656 -4.004 1.00 94.38 174 THR A O 1
ATOM 1408 N N . GLN A 1 175 ? -3.587 -11.052 -3.895 1.00 94.38 175 GLN A N 1
ATOM 1409 C CA . GLN A 1 175 ? -4.027 -10.811 -5.271 1.00 94.38 175 GLN A CA 1
ATOM 1410 C C . GLN A 1 175 ? -4.384 -9.335 -5.488 1.00 94.38 175 GLN A C 1
ATOM 1412 O O . GLN A 1 175 ? -3.970 -8.746 -6.482 1.00 94.38 175 GLN A O 1
ATOM 1417 N N . GLN A 1 176 ? -5.080 -8.715 -4.530 1.00 94.38 176 GLN A N 1
ATOM 1418 C CA . GLN A 1 176 ? -5.398 -7.288 -4.580 1.00 94.38 176 GLN A CA 1
ATOM 1419 C C . GLN A 1 176 ? -4.132 -6.433 -4.586 1.00 94.38 176 GLN A C 1
ATOM 1421 O O . GLN A 1 176 ? -3.998 -5.544 -5.424 1.00 94.38 176 GLN A O 1
ATOM 1426 N N . TRP A 1 177 ? -3.191 -6.736 -3.692 1.00 95.12 177 TRP A N 1
ATOM 1427 C CA . TRP A 1 177 ? -1.923 -6.024 -3.610 1.00 95.12 177 TRP A CA 1
ATOM 1428 C C . TRP A 1 177 ? -1.089 -6.167 -4.889 1.00 95.12 177 TRP A C 1
ATOM 1430 O O . TRP A 1 177 ? -0.479 -5.192 -5.317 1.00 95.12 177 TRP A O 1
ATOM 1440 N N . ILE A 1 178 ? -1.082 -7.343 -5.530 1.00 95.62 178 ILE A N 1
ATOM 1441 C CA . ILE A 1 178 ? -0.373 -7.575 -6.800 1.00 95.62 178 ILE A CA 1
ATOM 1442 C C . ILE A 1 178 ? -0.965 -6.709 -7.915 1.00 95.62 178 ILE A C 1
ATOM 1444 O O . ILE A 1 178 ? -0.219 -6.008 -8.595 1.00 95.62 178 ILE A O 1
ATOM 1448 N N . VAL A 1 179 ? -2.290 -6.735 -8.090 1.00 95.06 179 VAL A N 1
ATOM 1449 C CA . VAL A 1 179 ? -2.968 -5.965 -9.148 1.00 95.06 179 VAL A CA 1
ATOM 1450 C C . VAL A 1 179 ? -2.780 -4.459 -8.936 1.00 95.06 179 VAL A C 1
ATOM 1452 O O . VAL A 1 179 ? -2.458 -3.742 -9.879 1.00 95.06 179 VAL A O 1
ATOM 1455 N N . ASP A 1 180 ? -2.922 -3.982 -7.699 1.00 94.50 180 ASP A N 1
ATOM 1456 C CA . ASP A 1 180 ? -2.676 -2.578 -7.353 1.00 94.50 180 ASP A CA 1
ATOM 1457 C C . ASP A 1 180 ? -1.206 -2.191 -7.577 1.00 94.50 180 ASP A C 1
ATOM 1459 O O . ASP A 1 180 ? -0.914 -1.166 -8.183 1.00 94.50 180 ASP A O 1
ATOM 1463 N N . SER A 1 181 ? -0.260 -3.039 -7.163 1.00 95.56 181 SER A N 1
ATOM 1464 C CA . SER A 1 181 ? 1.173 -2.790 -7.359 1.00 95.56 181 SER A CA 1
ATOM 1465 C C . SER A 1 181 ? 1.563 -2.721 -8.831 1.00 95.56 181 SER A C 1
ATOM 1467 O O . SER A 1 181 ? 2.419 -1.913 -9.181 1.00 95.56 181 SER A O 1
ATOM 1469 N N . TYR A 1 182 ? 0.932 -3.524 -9.692 1.00 95.50 182 TYR A N 1
ATOM 1470 C CA . TYR A 1 182 ? 1.117 -3.424 -11.137 1.00 95.50 182 TYR A CA 1
ATOM 1471 C C . TYR A 1 182 ? 0.701 -2.040 -11.655 1.00 95.50 182 TYR A C 1
ATOM 1473 O O . TYR A 1 182 ? 1.499 -1.382 -12.318 1.00 95.50 182 TYR A O 1
ATOM 1481 N N . LEU A 1 183 ? -0.484 -1.540 -11.280 1.00 94.31 183 LEU A N 1
ATOM 1482 C CA . LEU A 1 183 ? -0.903 -0.193 -11.687 1.00 94.31 183 LEU A CA 1
ATOM 1483 C C . LEU A 1 183 ? -0.001 0.911 -11.135 1.00 94.31 183 LEU A C 1
ATOM 1485 O O . LEU A 1 183 ? 0.280 1.865 -11.854 1.00 94.31 183 LEU A O 1
ATOM 1489 N N . GLN A 1 184 ? 0.474 0.785 -9.892 1.00 95.12 184 GLN A N 1
ATOM 1490 C CA . GLN A 1 184 ? 1.427 1.744 -9.325 1.00 95.12 184 GLN A CA 1
ATOM 1491 C C . GLN A 1 184 ? 2.718 1.801 -10.163 1.00 95.12 184 GLN A C 1
ATOM 1493 O O . GLN A 1 184 ? 3.217 2.888 -10.453 1.00 95.12 184 GLN A O 1
ATOM 1498 N N . VAL A 1 185 ? 3.239 0.644 -10.591 1.00 95.94 185 VAL A N 1
ATOM 1499 C CA . VAL A 1 185 ? 4.433 0.565 -11.448 1.00 95.94 185 VAL A CA 1
ATOM 1500 C C . VAL A 1 185 ? 4.179 1.217 -12.806 1.00 95.94 185 VAL A C 1
ATOM 1502 O O . VAL A 1 185 ? 4.996 2.031 -13.238 1.00 95.94 185 VAL A O 1
ATOM 1505 N N . GLU A 1 186 ? 3.050 0.922 -13.451 1.00 95.00 186 GLU A N 1
ATOM 1506 C CA . GLU A 1 186 ? 2.694 1.516 -14.746 1.00 95.00 186 GLU A CA 1
ATOM 1507 C C . GLU A 1 186 ? 2.517 3.040 -14.652 1.00 95.00 186 GLU A C 1
ATOM 1509 O O . GLU A 1 186 ? 3.127 3.778 -15.425 1.00 95.00 186 GLU A O 1
ATOM 1514 N N . ALA A 1 187 ? 1.782 3.540 -13.652 1.00 94.44 187 ALA A N 1
ATOM 1515 C CA . ALA A 1 187 ? 1.647 4.980 -13.416 1.00 94.44 187 ALA A CA 1
ATOM 1516 C C . ALA A 1 187 ? 3.000 5.657 -13.137 1.00 94.44 187 ALA A C 1
ATOM 1518 O O . ALA A 1 187 ? 3.253 6.763 -13.619 1.00 94.44 187 ALA A O 1
ATOM 1519 N N . ASN A 1 188 ? 3.901 5.003 -12.397 1.00 95.06 188 ASN A N 1
ATOM 1520 C CA . ASN A 1 188 ? 5.247 5.526 -12.169 1.00 95.06 188 ASN A CA 1
ATOM 1521 C C . ASN A 1 188 ? 6.065 5.593 -13.472 1.00 95.06 188 ASN A C 1
ATOM 1523 O O . ASN A 1 188 ? 6.753 6.587 -13.710 1.00 95.06 188 ASN A O 1
ATOM 1527 N N . ASN A 1 189 ? 5.978 4.567 -14.324 1.00 93.94 189 ASN A N 1
ATOM 1528 C CA . ASN A 1 189 ? 6.670 4.525 -15.614 1.00 93.94 189 ASN A CA 1
ATOM 1529 C C . ASN A 1 189 ? 6.171 5.627 -16.561 1.00 93.94 189 ASN A C 1
ATOM 1531 O O . ASN A 1 189 ? 6.983 6.348 -17.144 1.00 93.94 189 ASN A O 1
ATOM 1535 N N . LEU A 1 190 ? 4.851 5.812 -16.667 1.00 93.12 190 LEU A N 1
ATOM 1536 C CA . LEU A 1 190 ? 4.255 6.889 -17.465 1.00 93.12 190 LEU A CA 1
ATOM 1537 C C . LEU A 1 190 ? 4.659 8.271 -16.939 1.00 93.12 190 LEU A C 1
ATOM 1539 O O . LEU A 1 190 ? 5.075 9.138 -17.710 1.00 93.12 190 LEU A O 1
ATOM 1543 N N . ASN A 1 191 ? 4.639 8.465 -15.617 1.00 92.44 191 ASN A N 1
ATOM 1544 C CA . ASN A 1 191 ? 5.084 9.717 -15.014 1.00 92.44 191 ASN A CA 1
ATOM 1545 C C . ASN A 1 191 ? 6.571 10.009 -15.290 1.00 92.44 191 ASN A C 1
ATOM 1547 O O . ASN A 1 191 ? 6.939 11.166 -15.508 1.00 92.44 191 ASN A O 1
ATOM 1551 N N . PHE A 1 192 ? 7.427 8.982 -15.311 1.00 91.00 192 PHE A N 1
ATOM 1552 C CA . PHE A 1 192 ? 8.835 9.143 -15.679 1.00 91.00 192 PHE A CA 1
ATOM 1553 C C . PHE A 1 192 ? 8.983 9.641 -17.121 1.00 91.00 192 PHE A C 1
ATOM 1555 O O . PHE A 1 192 ? 9.675 10.633 -17.342 1.00 91.00 192 PHE A O 1
ATOM 1562 N N . ILE A 1 193 ? 8.279 9.018 -18.074 1.00 91.38 193 ILE A N 1
ATOM 1563 C CA . ILE A 1 193 ? 8.283 9.434 -19.486 1.00 91.38 193 ILE A CA 1
ATOM 1564 C C . ILE A 1 193 ? 7.825 10.892 -19.615 1.00 91.38 193 ILE A C 1
ATOM 1566 O O . ILE A 1 193 ? 8.502 11.690 -20.252 1.00 91.38 193 ILE A O 1
ATOM 1570 N N . ARG A 1 194 ? 6.725 11.266 -18.955 1.00 89.81 194 ARG A N 1
ATOM 1571 C CA . ARG A 1 194 ? 6.158 12.624 -19.006 1.00 89.81 194 ARG A CA 1
ATOM 1572 C C . ARG A 1 194 ? 7.098 13.710 -18.474 1.00 89.81 194 ARG A C 1
ATOM 1574 O O . ARG A 1 194 ? 7.033 14.848 -18.919 1.00 89.81 194 ARG A O 1
ATOM 1581 N N . THR A 1 195 ? 7.936 13.381 -17.493 1.00 90.50 195 THR A N 1
ATOM 1582 C CA . THR A 1 195 ? 8.818 14.350 -16.815 1.00 90.50 195 THR A CA 1
ATOM 1583 C C . THR A 1 195 ? 10.216 14.452 -17.426 1.00 90.50 195 THR A C 1
ATOM 1585 O O . THR A 1 195 ? 10.972 15.338 -17.036 1.00 90.50 195 THR A O 1
ATOM 1588 N N . HIS A 1 196 ? 10.560 13.572 -18.370 1.00 87.44 196 HIS A N 1
ATOM 1589 C CA . HIS A 1 196 ? 11.882 13.500 -19.002 1.00 87.44 196 HIS A CA 1
ATOM 1590 C C . HIS A 1 196 ? 11.802 13.588 -20.539 1.00 87.44 196 HIS A C 1
ATOM 1592 O O . HIS A 1 196 ? 12.648 13.017 -21.232 1.00 87.44 196 HIS A O 1
ATOM 1598 N N . GLN A 1 197 ? 10.781 14.280 -21.058 1.00 68.88 197 GLN A N 1
ATOM 1599 C CA . GLN A 1 197 ? 10.644 14.658 -22.472 1.00 68.88 197 GLN A CA 1
ATOM 1600 C C . GLN A 1 197 ? 11.156 16.072 -22.742 1.00 68.88 197 GLN A C 1
ATOM 1602 O O . GLN A 1 197 ? 11.064 16.924 -21.828 1.00 68.88 197 GLN A O 1
#

Organism: Araneus ventricosus (NCBI:txid182803)

Secondary structure (DSSP, 8-state):
----SHHHHHHHHHHH-TTGGG---HHHHHHHHHHHHHHHTPPPP---------TTT-TTTSPPP--S--------TTSPPPSEEEEEE--SS-SSTT---EEEETT-TTHHHHH-TTTSTT------TTPBPPP-TT--STTTTPBPPHHHHHHHHH---SS--TTGGGTHHHHHHHHHHHHHHHHHHHHHHHH--

Radius of gyration: 20.84 Å; chains: 1; bounding box: 62×46×52 Å

Foldseek 3Di:
DDDPDPVVLLVLLVVFAPCSVQDDDVVVVLVVQVVVCVVVVHDRDDDDDDLPPDCPPDPPDNDDDPDLADADDDDDPVPAQDQWDPDWRQDPDDPDPVCRIDTDGLQFQQPCCVVCVQQVVRSDGHHHPLDQDDDDPPDDPVSGRDGQALVNRVVVLVDDDPDDRRLVPVRSNVNVCVNVSVSSNRNVVVVVVVVPD